Protein AF-A0A835LX74-F1 (afdb_monomer_lite)

Structure (mmCIF, N/CA/C/O backbone):
data_AF-A0A835LX74-F1
#
_entry.id   AF-A0A835LX74-F1
#
loop_
_atom_site.group_PDB
_atom_site.id
_atom_site.type_symbol
_atom_site.label_atom_id
_atom_site.label_alt_id
_atom_site.label_comp_id
_atom_site.label_asym_id
_atom_site.label_entity_id
_atom_site.label_seq_id
_atom_site.pdbx_PDB_ins_code
_atom_site.Cartn_x
_atom_site.Cartn_y
_atom_site.Cartn_z
_atom_site.occupancy
_atom_site.B_iso_or_equiv
_atom_site.auth_seq_id
_atom_site.auth_comp_id
_atom_site.auth_asym_id
_atom_site.auth_atom_id
_atom_site.pdbx_PDB_model_num
ATOM 1 N N . MET A 1 1 ? -10.286 -5.661 27.467 1.00 85.56 1 MET A N 1
ATOM 2 C CA . MET A 1 1 ? -10.720 -5.325 26.092 1.00 85.56 1 MET A CA 1
ATOM 3 C C . MET A 1 1 ? -10.469 -3.865 25.694 1.00 85.56 1 MET A C 1
ATOM 5 O O . MET A 1 1 ? -9.560 -3.659 24.906 1.00 85.56 1 MET A O 1
ATOM 9 N N . TYR A 1 2 ? -11.201 -2.850 26.188 1.00 90.50 2 TYR A N 1
ATOM 10 C CA . TYR A 1 2 ? -11.035 -1.462 25.693 1.00 90.50 2 TYR A CA 1
ATOM 11 C C . TYR A 1 2 ? -9.620 -0.895 25.863 1.00 90.50 2 TYR A C 1
ATOM 13 O O . TYR A 1 2 ? -9.120 -0.238 24.961 1.00 90.50 2 TYR A O 1
ATOM 21 N N . HIS A 1 3 ? -8.933 -1.230 26.957 1.00 90.94 3 HIS A N 1
ATOM 22 C CA . HIS A 1 3 ? -7.532 -0.845 27.140 1.00 90.94 3 HIS A CA 1
ATOM 23 C C . HIS A 1 3 ? -6.602 -1.458 26.074 1.00 90.94 3 HIS A C 1
ATOM 25 O O . HIS A 1 3 ? -5.781 -0.756 25.498 1.00 90.94 3 HIS A O 1
ATOM 31 N N . GLN A 1 4 ? -6.785 -2.743 25.743 1.00 93.38 4 GLN A N 1
ATOM 32 C CA . GLN A 1 4 ? -6.034 -3.412 24.668 1.00 93.38 4 GLN A CA 1
ATOM 33 C C . GLN A 1 4 ? -6.359 -2.799 23.297 1.00 93.38 4 GLN A C 1
ATOM 35 O O . GLN A 1 4 ? -5.459 -2.599 22.485 1.00 93.38 4 GLN A O 1
ATOM 40 N N . LEU A 1 5 ? -7.630 -2.446 23.058 1.00 93.81 5 LEU A N 1
ATOM 41 C CA . LEU A 1 5 ? -8.050 -1.738 21.848 1.00 93.81 5 LEU A CA 1
ATOM 42 C C . LEU A 1 5 ? -7.406 -0.357 21.742 1.00 93.81 5 LEU A C 1
ATOM 44 O O . LEU A 1 5 ? -6.934 -0.023 20.667 1.00 93.81 5 LEU A O 1
ATOM 48 N N . ALA A 1 6 ? -7.340 0.418 22.825 1.00 93.56 6 ALA A N 1
ATOM 49 C CA . ALA A 1 6 ? -6.672 1.717 22.831 1.00 93.56 6 ALA A CA 1
ATOM 50 C C . ALA A 1 6 ? -5.163 1.571 22.577 1.00 93.56 6 ALA A C 1
ATOM 52 O O . ALA A 1 6 ? -4.634 2.207 21.667 1.00 93.56 6 ALA A O 1
ATOM 53 N N . SER A 1 7 ? -4.478 0.656 23.273 1.00 94.19 7 SER A N 1
ATOM 54 C CA . SER A 1 7 ? -3.056 0.364 23.027 1.00 94.19 7 SER A CA 1
ATOM 55 C C . SER A 1 7 ? -2.780 0.016 21.557 1.00 94.19 7 SER A C 1
ATOM 57 O O . SER A 1 7 ? -1.845 0.543 20.944 1.00 94.19 7 SER A O 1
ATOM 59 N N . TRP A 1 8 ? -3.643 -0.803 20.954 1.00 95.69 8 TRP A N 1
ATOM 60 C CA . TRP A 1 8 ? -3.509 -1.237 19.567 1.00 95.69 8 TRP A CA 1
ATOM 61 C C . TRP A 1 8 ? -3.914 -0.165 18.543 1.00 95.69 8 TRP A C 1
ATOM 63 O O . TRP A 1 8 ? -3.163 0.121 17.615 1.00 95.69 8 TRP A O 1
ATOM 73 N N . MET A 1 9 ? -5.084 0.450 18.704 1.00 95.38 9 MET A N 1
ATOM 74 C CA . MET A 1 9 ? -5.692 1.363 17.731 1.00 95.38 9 MET A CA 1
ATOM 75 C C . MET A 1 9 ? -5.316 2.832 17.937 1.00 95.38 9 MET A C 1
ATOM 77 O O . MET A 1 9 ? -5.641 3.628 17.076 1.00 95.38 9 MET A O 1
ATOM 81 N N . VAL A 1 10 ? -4.649 3.222 19.025 1.00 93.81 10 VAL A N 1
ATOM 82 C CA . VAL A 1 10 ? -4.105 4.586 19.197 1.00 93.81 10 VAL A CA 1
ATOM 83 C C . VAL A 1 10 ? -2.599 4.583 18.967 1.00 93.81 10 VAL A C 1
ATOM 85 O O . VAL A 1 10 ? -2.071 5.474 18.296 1.00 93.81 10 VAL A O 1
ATOM 88 N N . TYR A 1 11 ? -1.901 3.574 19.498 1.00 92.50 11 TYR A N 1
ATOM 89 C CA . TYR A 1 11 ? -0.437 3.539 19.536 1.00 92.50 11 TYR A CA 1
ATOM 90 C C . TYR A 1 11 ? 0.192 2.457 18.647 1.00 92.50 11 TYR A C 1
ATOM 92 O O . TYR A 1 11 ? 1.402 2.486 18.436 1.00 92.50 11 TYR A O 1
ATOM 100 N N . GLY A 1 12 ? -0.583 1.515 18.097 1.00 91.38 12 GLY A N 1
ATOM 101 C CA . GLY A 1 12 ? -0.033 0.409 17.301 1.00 91.38 12 GLY A CA 1
ATOM 102 C C . GLY A 1 12 ? 0.775 -0.595 18.135 1.00 91.38 12 GLY A C 1
ATOM 103 O O . GLY A 1 12 ? 1.647 -1.293 17.602 1.00 91.38 12 GLY A O 1
ATOM 104 N N . ILE A 1 13 ? 0.532 -0.641 19.450 1.00 91.12 13 ILE A N 1
ATOM 105 C CA . ILE A 1 13 ? 1.251 -1.491 20.404 1.00 91.12 13 ILE A CA 1
ATOM 106 C C . ILE A 1 13 ? 0.314 -2.599 20.874 1.00 91.12 13 ILE A C 1
ATOM 108 O O . ILE A 1 13 ? -0.751 -2.343 21.432 1.00 91.12 13 ILE A O 1
ATOM 112 N N . LEU A 1 14 ? 0.735 -3.845 20.677 1.00 90.25 14 LEU A N 1
ATOM 113 C CA . LEU A 1 14 ? 0.027 -5.006 21.196 1.00 90.25 14 LEU A CA 1
ATOM 114 C C . LEU A 1 14 ? 0.502 -5.291 22.629 1.00 90.25 14 LEU A C 1
ATOM 116 O O . LEU A 1 14 ? 1.640 -5.709 22.830 1.00 90.25 14 LEU A O 1
ATOM 120 N N . GLN A 1 15 ? -0.353 -5.040 23.621 1.00 85.62 15 GLN A N 1
ATOM 121 C CA . GLN A 1 15 ? -0.099 -5.363 25.030 1.00 85.62 15 GLN A CA 1
ATOM 122 C C . GLN A 1 15 ? -1.035 -6.493 25.466 1.00 85.62 15 GLN A C 1
ATOM 124 O O . GLN A 1 15 ? -2.165 -6.236 25.878 1.00 85.62 15 GLN A O 1
ATOM 129 N N . ASP A 1 16 ? -0.579 -7.742 25.357 1.00 86.56 16 ASP A N 1
ATOM 130 C CA . ASP A 1 16 ? -1.392 -8.915 25.695 1.00 86.56 16 ASP A CA 1
ATOM 131 C C . ASP A 1 16 ? -0.574 -10.014 26.391 1.00 86.56 16 ASP A C 1
ATOM 133 O O . ASP A 1 16 ? -0.257 -11.048 25.817 1.00 86.56 16 ASP A O 1
ATOM 137 N N . GLN A 1 17 ? -0.200 -9.775 27.652 1.00 83.94 17 GLN A N 1
ATOM 138 C CA . GLN A 1 17 ? 0.619 -10.715 28.436 1.00 83.94 17 GLN A CA 1
ATOM 139 C C . GLN A 1 17 ? -0.093 -12.043 28.739 1.00 83.94 17 GLN A C 1
ATOM 141 O O . GLN A 1 17 ? 0.569 -13.046 28.990 1.00 83.94 17 GLN A O 1
ATOM 146 N N . TYR A 1 18 ? -1.426 -12.040 28.741 1.00 85.50 18 TYR A N 1
ATOM 147 C CA . TYR A 1 18 ? -2.250 -13.188 29.122 1.00 85.50 18 TYR A CA 1
ATOM 148 C C . TYR A 1 18 ? -2.883 -13.898 27.915 1.00 85.50 18 TYR A C 1
ATOM 150 O O . TYR A 1 18 ? -3.575 -14.898 28.092 1.00 85.50 18 TYR A O 1
ATOM 158 N N . GLY A 1 19 ? -2.641 -13.413 26.691 1.00 85.75 19 GLY A N 1
ATOM 159 C CA . GLY A 1 19 ? -3.202 -13.995 25.470 1.00 85.75 19 GLY A CA 1
ATOM 160 C C . GLY A 1 19 ? -4.723 -13.844 25.363 1.00 85.75 19 GLY A C 1
ATOM 161 O O . GLY A 1 19 ? -5.372 -14.697 24.750 1.00 85.75 19 GLY A O 1
ATOM 162 N N . GLU A 1 20 ? -5.288 -12.810 25.991 1.00 90.81 20 GLU A N 1
ATOM 163 C CA . GLU A 1 20 ? -6.729 -12.573 26.102 1.00 90.81 20 GLU A CA 1
ATOM 164 C C . GLU A 1 20 ? -7.311 -11.786 24.929 1.00 90.81 20 GLU A C 1
ATOM 166 O O . GLU A 1 20 ? -8.529 -11.744 24.737 1.00 90.81 20 GLU A O 1
ATOM 171 N N . PHE A 1 21 ? -6.459 -11.126 24.152 1.00 94.31 21 PHE A N 1
ATOM 172 C CA . PHE A 1 21 ? -6.894 -10.306 23.041 1.00 94.31 21 PHE A CA 1
ATOM 173 C C . PHE A 1 21 ? -7.043 -11.152 21.773 1.00 94.31 21 PHE A C 1
ATOM 175 O O . PHE A 1 21 ? -6.232 -12.022 21.460 1.00 94.31 21 PHE A O 1
ATOM 182 N N . PHE A 1 22 ? -8.084 -10.866 20.992 1.00 94.31 22 PHE A N 1
ATOM 183 C CA . PHE A 1 22 ? -8.353 -11.575 19.738 1.00 94.31 22 PHE A CA 1
ATOM 184 C C . PHE A 1 22 ? -7.390 -11.197 18.603 1.00 94.31 22 PHE A C 1
ATOM 186 O O . PHE A 1 22 ? -7.540 -11.701 17.495 1.00 94.31 22 PHE A O 1
ATOM 193 N N . ILE A 1 23 ? -6.412 -10.319 18.842 1.00 94.19 23 ILE A N 1
ATOM 194 C CA . ILE A 1 23 ? -5.310 -10.041 17.916 1.00 94.19 23 ILE A CA 1
ATOM 195 C C . ILE A 1 23 ? -4.034 -10.577 18.544 1.00 94.19 23 ILE A C 1
ATOM 197 O O . ILE A 1 23 ? -3.688 -10.189 19.657 1.00 94.19 23 ILE A O 1
ATOM 201 N N . ARG A 1 24 ? -3.314 -11.426 17.808 1.00 90.69 24 ARG A N 1
ATOM 202 C CA . ARG A 1 24 ? -2.051 -12.023 18.255 1.00 90.69 24 ARG A CA 1
ATOM 203 C C . ARG A 1 24 ? -0.929 -11.790 17.264 1.00 90.69 24 ARG A C 1
ATOM 205 O O . ARG A 1 24 ? -1.173 -11.611 16.066 1.00 90.69 24 ARG A O 1
ATOM 212 N N . ARG A 1 25 ? 0.304 -11.820 17.776 1.00 88.44 25 ARG A N 1
ATOM 213 C CA . ARG A 1 25 ? 1.514 -11.802 16.956 1.00 88.44 25 ARG A CA 1
ATOM 214 C C . ARG A 1 25 ? 1.859 -13.231 16.519 1.00 88.44 25 ARG A C 1
ATOM 216 O O . ARG A 1 25 ? 1.714 -14.163 17.299 1.00 88.44 25 ARG A O 1
ATOM 223 N N . GLN A 1 26 ? 2.286 -13.430 15.273 1.00 74.94 26 GLN A N 1
ATOM 224 C CA . GLN A 1 26 ? 2.531 -14.771 14.720 1.00 74.94 26 GLN A CA 1
ATOM 225 C C . GLN A 1 26 ? 3.745 -15.493 15.344 1.00 74.94 26 GLN A C 1
ATOM 227 O O . GLN A 1 26 ? 3.832 -16.713 15.249 1.00 74.94 26 GLN A O 1
ATOM 232 N N . GLU A 1 27 ? 4.638 -14.782 16.040 1.00 64.44 27 GLU A N 1
ATOM 233 C CA . GLU A 1 27 ? 5.808 -15.376 16.714 1.00 64.44 27 GLU A CA 1
ATOM 234 C C . GLU A 1 27 ? 5.464 -16.356 17.857 1.00 64.44 27 GLU A C 1
ATOM 236 O O . GLU A 1 27 ? 6.333 -17.122 18.266 1.00 64.44 27 GLU A O 1
ATOM 241 N N . ASP A 1 28 ? 4.210 -16.407 18.322 1.00 52.34 28 ASP A N 1
ATOM 242 C CA . ASP A 1 28 ? 3.766 -17.354 19.361 1.00 52.34 28 ASP A CA 1
ATOM 243 C C . ASP A 1 28 ? 3.507 -18.783 18.838 1.00 52.34 28 ASP A C 1
ATOM 245 O O . ASP A 1 28 ? 3.257 -19.700 19.624 1.00 52.34 28 ASP A O 1
ATOM 249 N N . MET A 1 29 ? 3.581 -19.009 17.521 1.00 47.03 29 MET A N 1
ATOM 250 C CA . MET A 1 29 ? 3.454 -20.344 16.931 1.00 47.03 29 MET A CA 1
ATOM 251 C C . MET A 1 29 ? 4.840 -20.904 16.621 1.00 47.03 29 MET A C 1
ATOM 253 O O . MET A 1 29 ? 5.478 -20.533 15.635 1.00 47.03 29 MET A O 1
ATOM 257 N N . GLY A 1 30 ? 5.295 -21.832 17.468 1.00 42.53 30 GLY A N 1
ATOM 258 C CA . GLY A 1 30 ? 6.462 -22.666 17.197 1.00 42.53 30 GLY A CA 1
ATOM 259 C C . GLY A 1 30 ? 6.422 -23.246 15.777 1.00 42.53 30 GLY A C 1
ATOM 260 O O . GLY A 1 30 ? 5.361 -23.578 15.255 1.00 42.53 30 GLY A O 1
ATOM 261 N N . VAL A 1 31 ? 7.608 -23.337 15.178 1.00 44.84 31 VAL A N 1
ATOM 262 C CA . VAL A 1 31 ? 7.980 -23.496 13.754 1.00 44.84 31 VAL A CA 1
ATOM 263 C C . VAL A 1 31 ? 7.327 -24.667 12.975 1.00 44.84 31 VAL A C 1
ATOM 265 O O . VAL A 1 31 ? 7.675 -24.913 11.828 1.00 44.84 31 VAL A O 1
ATOM 268 N N . GLU A 1 32 ? 6.348 -25.392 13.506 1.00 43.38 32 GLU A N 1
ATOM 269 C CA . GLU A 1 32 ? 5.917 -26.671 12.924 1.00 43.38 32 GLU A CA 1
ATOM 270 C C . GLU A 1 32 ? 4.737 -26.608 11.938 1.00 43.38 32 GLU A C 1
ATOM 272 O O . GLU A 1 32 ? 4.517 -27.587 11.237 1.00 43.38 32 GLU A O 1
ATOM 277 N N . ASN A 1 33 ? 4.005 -25.492 11.801 1.00 41.72 33 ASN A N 1
ATOM 278 C CA . ASN A 1 33 ? 2.814 -25.438 10.925 1.00 41.72 33 ASN A CA 1
ATOM 279 C C . ASN A 1 33 ? 2.651 -24.118 10.147 1.00 41.72 33 ASN A C 1
ATOM 281 O O . ASN A 1 33 ? 1.574 -23.522 10.112 1.00 41.72 33 ASN A O 1
ATOM 285 N N . ALA A 1 34 ? 3.714 -23.642 9.503 1.00 45.22 34 ALA A N 1
ATOM 286 C CA . ALA A 1 34 ? 3.606 -22.550 8.541 1.00 45.22 34 ALA A CA 1
ATOM 287 C C . ALA A 1 34 ? 3.062 -23.076 7.190 1.00 45.22 34 ALA A C 1
ATOM 289 O O . ALA A 1 34 ? 3.613 -24.043 6.660 1.00 45.22 34 ALA A O 1
ATOM 290 N N . PRO A 1 35 ? 2.014 -22.477 6.586 1.00 49.19 35 PRO A N 1
ATOM 291 C CA . PRO A 1 35 ? 1.607 -22.833 5.226 1.00 49.19 35 PRO A CA 1
ATOM 292 C C . PRO A 1 35 ? 2.758 -22.558 4.245 1.00 49.19 35 PRO A C 1
ATOM 294 O O . PRO A 1 35 ? 3.478 -21.579 4.407 1.00 49.19 35 PRO A O 1
ATOM 297 N N . PHE A 1 36 ? 2.913 -23.381 3.202 1.00 44.28 36 PHE A N 1
ATOM 298 C CA . PHE A 1 36 ? 4.029 -23.311 2.236 1.00 44.28 36 PHE A CA 1
ATOM 299 C C . PHE A 1 36 ? 4.274 -21.915 1.619 1.00 44.28 36 PHE A C 1
ATOM 301 O O . PHE A 1 36 ? 5.404 -21.585 1.271 1.00 44.28 36 PHE A O 1
ATOM 308 N N . SER A 1 37 ? 3.244 -21.062 1.537 1.00 52.12 37 SER A N 1
ATOM 309 C CA . SER A 1 37 ? 3.370 -19.662 1.095 1.00 52.12 37 SER A CA 1
ATOM 310 C C . SER A 1 37 ? 4.172 -18.783 2.071 1.00 52.12 37 SER A C 1
ATOM 312 O O . SER A 1 37 ? 4.833 -17.839 1.651 1.00 52.12 37 SER A O 1
ATOM 314 N N . LEU A 1 38 ? 4.126 -19.092 3.369 1.00 51.19 38 LEU A N 1
ATOM 315 C CA . LEU A 1 38 ? 4.792 -18.357 4.447 1.00 51.19 38 LEU A CA 1
ATOM 316 C C . LEU A 1 38 ? 6.304 -18.614 4.456 1.00 51.19 38 LEU A C 1
ATOM 318 O O . LEU A 1 38 ? 7.083 -17.716 4.758 1.00 51.19 38 LEU A O 1
ATOM 322 N N . GLU A 1 39 ? 6.726 -19.827 4.087 1.00 46.78 39 GLU A N 1
ATOM 323 C CA . GLU A 1 39 ? 8.145 -20.172 3.981 1.00 46.78 39 GLU A CA 1
ATOM 324 C C . GLU A 1 39 ? 8.846 -19.417 2.849 1.00 46.78 39 GLU A C 1
ATOM 326 O O . GLU A 1 39 ? 10.000 -19.036 3.025 1.00 46.78 39 GLU A O 1
ATOM 331 N N . MET A 1 40 ? 8.188 -19.186 1.706 1.00 46.38 40 MET A N 1
ATOM 332 C CA . MET A 1 40 ? 8.815 -18.452 0.597 1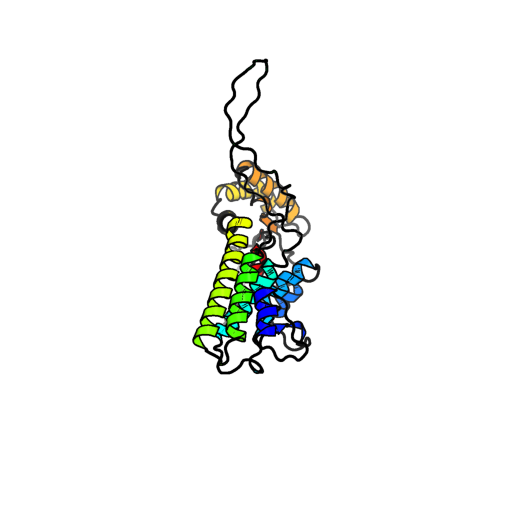.00 46.38 40 MET A CA 1
ATOM 333 C C . MET A 1 40 ? 9.052 -16.978 0.949 1.00 46.38 40 MET A C 1
ATOM 335 O O . MET A 1 40 ? 10.133 -16.464 0.674 1.00 46.38 40 MET A O 1
ATOM 339 N N . ILE A 1 41 ? 8.103 -16.340 1.645 1.00 51.38 41 ILE A N 1
ATOM 340 C CA . ILE A 1 41 ? 8.229 -14.947 2.105 1.00 51.38 41 ILE A CA 1
ATOM 341 C C . ILE A 1 41 ? 9.233 -14.841 3.265 1.00 51.38 41 ILE A C 1
ATOM 343 O O . ILE A 1 41 ? 10.053 -13.930 3.297 1.00 51.38 41 ILE A O 1
ATOM 347 N N . ALA A 1 42 ? 9.233 -15.787 4.209 1.00 47.31 42 ALA A N 1
ATOM 348 C CA . ALA A 1 42 ? 10.169 -15.772 5.335 1.00 47.31 42 ALA A CA 1
ATOM 349 C C . ALA A 1 42 ? 11.625 -16.052 4.910 1.00 47.31 42 ALA A C 1
ATOM 351 O O . ALA A 1 42 ? 12.557 -15.479 5.477 1.00 47.31 42 ALA A O 1
ATOM 352 N N . LYS A 1 43 ? 11.839 -16.910 3.899 1.00 50.81 43 LYS A N 1
ATOM 353 C CA . LYS A 1 43 ? 13.178 -17.251 3.383 1.00 50.81 43 LYS A CA 1
ATOM 354 C C . LYS A 1 43 ? 13.796 -16.139 2.528 1.00 50.81 43 LYS A C 1
ATOM 356 O O . LYS A 1 43 ? 15.019 -16.105 2.417 1.00 50.81 43 LYS A O 1
ATOM 361 N N . SER A 1 44 ? 13.004 -15.216 1.971 1.00 46.00 44 SER A N 1
ATOM 362 C CA . SER A 1 44 ? 13.526 -14.078 1.198 1.00 46.00 44 SER A CA 1
ATOM 363 C C . SER A 1 44 ? 13.882 -12.849 2.049 1.00 46.00 44 SER A C 1
ATOM 365 O O . SER A 1 44 ? 14.442 -11.899 1.514 1.00 46.00 44 SER A O 1
ATOM 367 N N . VAL A 1 45 ? 13.576 -12.849 3.355 1.00 48.59 45 VAL A N 1
ATOM 368 C CA . VAL A 1 45 ? 13.600 -11.644 4.216 1.00 48.59 45 VAL A CA 1
ATOM 369 C C . VAL A 1 45 ? 14.512 -11.813 5.448 1.00 48.59 45 VAL A C 1
ATOM 371 O O . VAL A 1 45 ? 14.296 -11.245 6.514 1.00 48.59 45 VAL A O 1
ATOM 374 N N . GLN A 1 46 ? 15.583 -12.604 5.343 1.00 43.34 46 GLN A N 1
ATOM 375 C CA . GLN A 1 46 ? 16.626 -12.620 6.375 1.00 43.34 46 GLN A CA 1
ATOM 376 C C . GLN A 1 46 ? 17.777 -11.683 6.000 1.00 43.34 46 GLN A C 1
ATOM 378 O O . GLN A 1 46 ? 18.712 -12.123 5.329 1.00 43.34 46 GLN A O 1
ATOM 383 N N . LYS A 1 47 ? 17.718 -10.423 6.475 1.00 45.19 47 LYS A N 1
ATOM 384 C CA . LYS A 1 47 ? 18.838 -9.632 7.056 1.00 45.19 47 LYS A CA 1
ATOM 385 C C . LYS A 1 47 ? 18.564 -8.108 7.063 1.00 45.19 47 LYS A C 1
ATOM 387 O O . LYS A 1 47 ? 19.292 -7.369 6.414 1.00 45.19 47 LYS A O 1
ATOM 392 N N . SER A 1 48 ? 17.631 -7.598 7.871 1.00 48.19 48 SER A N 1
ATOM 393 C CA . SER A 1 48 ? 17.711 -6.222 8.413 1.00 48.19 48 SER A CA 1
ATOM 394 C C . SER A 1 48 ? 16.631 -5.963 9.486 1.00 48.19 48 SER A C 1
ATOM 396 O O . SER A 1 48 ? 15.635 -6.682 9.533 1.00 48.19 48 SER A O 1
ATOM 398 N N . PRO A 1 49 ? 16.791 -4.952 10.362 1.00 52.12 49 PRO A N 1
ATOM 399 C CA . PRO A 1 49 ? 15.721 -4.485 11.251 1.00 52.12 49 PRO A CA 1
ATOM 400 C C . PRO A 1 49 ? 14.602 -3.714 10.522 1.00 52.12 49 PRO A C 1
ATOM 402 O O . PRO A 1 49 ? 13.504 -3.600 11.060 1.00 52.12 49 PRO A O 1
ATOM 405 N N . GLU A 1 50 ? 14.846 -3.196 9.313 1.00 52.25 50 GLU A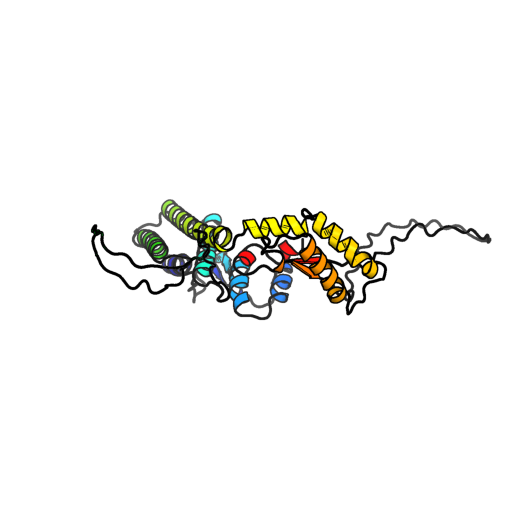 N 1
ATOM 406 C CA . GLU A 1 50 ? 13.836 -2.484 8.508 1.00 52.25 50 GLU A CA 1
ATOM 407 C C . GLU A 1 50 ? 12.762 -3.456 7.989 1.00 52.25 50 GLU A C 1
ATOM 409 O O . GLU A 1 50 ? 11.563 -3.152 8.005 1.00 52.25 50 GLU A O 1
ATOM 414 N N . ASP A 1 51 ? 13.187 -4.681 7.678 1.00 58.06 51 ASP A N 1
ATOM 415 C CA . ASP A 1 51 ? 12.342 -5.794 7.248 1.00 58.06 51 ASP A CA 1
ATOM 416 C C . ASP A 1 51 ? 11.365 -6.289 8.330 1.00 58.06 51 ASP A C 1
ATOM 418 O O . ASP A 1 51 ? 10.315 -6.856 8.015 1.00 58.06 51 ASP A O 1
ATOM 422 N N . ALA A 1 52 ? 11.662 -6.052 9.613 1.00 64.06 52 ALA A N 1
ATOM 423 C CA . ALA A 1 52 ? 10.798 -6.460 10.723 1.00 64.06 52 ALA A CA 1
ATOM 424 C C . ALA A 1 52 ? 9.438 -5.740 10.686 1.00 64.06 52 ALA A C 1
ATOM 426 O O . ALA A 1 52 ? 8.405 -6.335 10.969 1.00 64.06 52 ALA A O 1
ATOM 427 N N . SER A 1 53 ? 9.416 -4.467 10.277 1.00 67.44 53 SER A N 1
ATOM 428 C CA . SER A 1 53 ? 8.174 -3.687 10.155 1.00 67.44 53 SER A CA 1
ATOM 429 C C . SER A 1 53 ? 7.286 -4.161 8.993 1.00 67.44 53 SER A C 1
ATOM 431 O O . SER A 1 53 ? 6.059 -4.194 9.105 1.00 67.44 53 SER A O 1
ATOM 433 N N . LEU A 1 54 ? 7.908 -4.575 7.886 1.00 73.44 54 LEU A N 1
ATOM 434 C CA . LEU A 1 54 ? 7.230 -5.078 6.690 1.00 73.44 54 LEU A CA 1
ATOM 435 C C . LEU A 1 54 ? 6.708 -6.496 6.895 1.00 73.44 54 LEU A C 1
ATOM 437 O O . LEU A 1 54 ? 5.581 -6.805 6.503 1.00 73.44 54 LEU A O 1
ATOM 441 N N . THR A 1 55 ? 7.503 -7.355 7.529 1.00 73.00 55 THR A N 1
ATOM 442 C CA . THR A 1 55 ? 7.049 -8.686 7.952 1.00 73.00 55 THR A CA 1
ATOM 443 C C . THR A 1 55 ? 5.919 -8.571 8.972 1.00 73.00 55 THR A C 1
ATOM 445 O O . THR A 1 55 ? 4.907 -9.260 8.823 1.00 73.00 55 THR A O 1
ATOM 448 N N . ASP A 1 56 ? 6.009 -7.626 9.917 1.00 80.12 56 ASP A N 1
ATOM 449 C CA . ASP A 1 56 ? 4.940 -7.328 10.874 1.00 80.12 56 ASP A CA 1
ATOM 450 C C . ASP A 1 56 ? 3.621 -6.935 10.166 1.00 80.12 56 ASP A C 1
ATOM 452 O O . 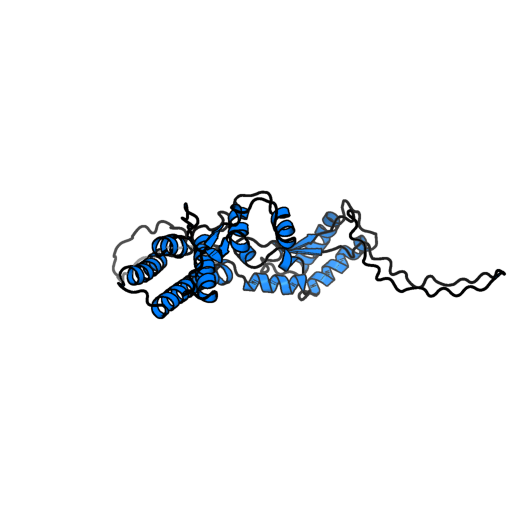ASP A 1 56 ? 2.541 -7.400 10.544 1.00 80.12 56 ASP A O 1
ATOM 456 N N . TRP A 1 57 ? 3.686 -6.106 9.116 1.00 85.06 57 TRP A N 1
ATOM 457 C CA . TRP A 1 57 ? 2.513 -5.689 8.335 1.00 85.06 57 TRP A CA 1
ATOM 458 C C . TRP A 1 57 ? 1.827 -6.870 7.633 1.00 85.06 57 TRP A C 1
ATOM 460 O O . TRP A 1 57 ? 0.624 -7.103 7.827 1.00 85.06 57 TRP A O 1
ATOM 470 N N . HIS A 1 58 ? 2.585 -7.640 6.847 1.00 81.81 58 HIS A N 1
ATOM 471 C CA . HIS A 1 58 ? 2.026 -8.708 6.016 1.00 81.81 58 HIS A CA 1
ATOM 472 C C . HIS A 1 58 ? 1.601 -9.927 6.840 1.00 81.81 58 HIS A C 1
ATOM 474 O O . HIS A 1 58 ? 0.517 -10.465 6.620 1.00 81.81 58 HIS A O 1
ATOM 480 N N . LEU A 1 59 ? 2.424 -10.338 7.808 1.00 79.31 59 LEU A N 1
ATOM 481 C CA . LEU A 1 59 ? 2.304 -11.634 8.486 1.00 79.31 59 LEU A CA 1
ATOM 482 C C . LEU A 1 59 ? 2.334 -11.521 10.015 1.00 79.31 59 LEU A C 1
ATOM 484 O O . LEU A 1 59 ? 1.842 -12.402 10.709 1.00 79.31 59 LEU A O 1
ATOM 488 N N . GLY A 1 60 ? 2.836 -10.416 10.565 1.00 84.19 60 GLY A N 1
ATOM 489 C CA . GLY A 1 60 ? 3.053 -10.297 12.005 1.00 84.19 60 GLY A CA 1
ATOM 490 C C . GLY A 1 60 ? 1.809 -10.451 12.859 1.00 84.19 60 GLY A C 1
ATOM 491 O O . GLY A 1 60 ? 1.929 -10.975 13.955 1.00 84.19 60 GLY A O 1
ATOM 492 N N . PHE A 1 61 ? 0.628 -10.035 12.388 1.00 91.12 61 PHE A N 1
ATOM 493 C CA . PHE A 1 61 ? -0.595 -10.045 13.198 1.00 91.12 61 PHE A CA 1
ATOM 494 C C . PHE A 1 61 ? -1.772 -10.724 12.501 1.00 91.12 61 PHE A C 1
ATOM 496 O O . PHE A 1 61 ? -2.036 -10.464 11.321 1.00 91.12 61 PHE A O 1
ATOM 503 N N . HIS A 1 62 ? -2.518 -11.518 13.270 1.00 93.38 62 HIS A N 1
ATOM 504 C CA . HIS A 1 62 ? -3.704 -12.254 12.832 1.00 93.38 62 HIS A CA 1
ATOM 505 C C . HIS A 1 62 ? -4.810 -12.231 13.900 1.00 93.38 62 HIS A C 1
ATOM 507 O O . HIS A 1 62 ? -4.558 -11.915 15.066 1.00 93.38 62 HIS A O 1
ATOM 513 N N . ILE A 1 63 ? -6.041 -12.556 13.490 1.00 94.69 63 ILE A N 1
ATOM 514 C CA . ILE A 1 63 ? -7.184 -12.703 14.399 1.00 94.69 63 ILE A CA 1
ATOM 515 C C . ILE A 1 63 ? -7.162 -14.114 14.984 1.00 94.69 63 ILE A C 1
ATOM 517 O O . ILE A 1 63 ? -7.156 -15.095 14.240 1.00 94.69 63 ILE A O 1
ATOM 521 N N . TYR A 1 64 ? -7.182 -14.216 16.308 1.00 94.19 64 TYR A N 1
ATOM 522 C CA . TYR A 1 64 ? -7.290 -15.477 17.024 1.00 94.19 64 TYR A CA 1
ATOM 523 C C . TYR A 1 64 ? -8.758 -15.755 17.365 1.00 94.19 64 TYR A C 1
ATOM 525 O O . TYR A 1 64 ? -9.333 -15.122 18.252 1.00 94.19 64 TYR A O 1
ATOM 533 N N . LEU A 1 65 ? -9.368 -16.677 16.610 1.00 93.38 65 LEU A N 1
ATOM 534 C CA . LEU A 1 65 ? -10.814 -16.932 16.624 1.00 93.38 65 LEU A CA 1
ATOM 535 C C . LEU A 1 65 ? -11.339 -17.357 17.997 1.00 93.38 65 LEU A C 1
ATOM 537 O O . LEU A 1 65 ? -12.426 -16.934 18.372 1.00 93.38 65 LEU A O 1
ATOM 541 N N . ASP A 1 66 ? -10.560 -18.124 18.760 1.00 92.81 66 ASP A N 1
ATOM 542 C CA . ASP A 1 66 ? -10.998 -18.644 20.063 1.00 92.81 66 ASP A CA 1
ATOM 543 C C . ASP A 1 66 ? -11.193 -17.533 21.109 1.00 92.81 66 ASP A C 1
ATOM 545 O O . ASP A 1 66 ? -11.968 -17.701 22.047 1.00 92.81 66 ASP A O 1
ATOM 549 N N . MET A 1 67 ? -10.514 -16.389 20.946 1.00 93.25 67 MET A N 1
ATOM 550 C CA . MET A 1 67 ? -10.649 -15.225 21.837 1.00 93.25 67 MET A CA 1
ATOM 551 C C . MET A 1 67 ? -11.525 -14.119 21.243 1.00 93.25 67 MET A C 1
ATOM 553 O O . MET A 1 67 ? -11.690 -13.069 21.867 1.00 93.25 67 MET A O 1
ATOM 557 N N . LEU A 1 68 ? -12.083 -14.319 20.043 1.00 95.06 68 LEU A N 1
ATOM 558 C CA . LEU A 1 68 ? -12.988 -13.365 19.413 1.00 95.06 68 LEU A CA 1
ATOM 559 C C . LEU A 1 68 ? -14.389 -13.490 20.036 1.00 95.06 68 LEU A C 1
ATOM 561 O O . LEU A 1 68 ? -15.022 -14.532 19.886 1.00 95.06 68 LEU A O 1
ATOM 565 N N . PRO A 1 69 ? -14.923 -12.444 20.693 1.00 94.00 69 PRO A N 1
ATOM 566 C CA . PRO A 1 69 ? -16.257 -12.525 21.277 1.00 94.00 69 PRO A CA 1
ATOM 567 C C . PRO A 1 69 ? -17.357 -12.631 20.211 1.00 94.00 69 PRO A C 1
ATOM 569 O O . PRO A 1 69 ? -17.376 -11.843 19.266 1.00 94.00 69 PRO A O 1
ATOM 572 N N . ASP A 1 70 ? -18.343 -13.509 20.424 1.00 93.12 70 ASP A N 1
ATOM 573 C CA . ASP A 1 70 ? -19.423 -13.810 19.461 1.00 93.12 70 ASP A CA 1
ATOM 574 C C . ASP A 1 70 ? -20.248 -12.592 19.008 1.00 93.12 70 ASP A C 1
ATOM 576 O O . ASP A 1 70 ? -20.838 -12.570 17.926 1.00 93.12 70 ASP A O 1
ATOM 580 N N . TYR A 1 71 ? -20.321 -11.549 19.838 1.00 91.75 71 TYR A N 1
ATOM 581 C CA . TYR A 1 71 ? -21.053 -10.325 19.512 1.00 91.75 71 TYR A CA 1
ATOM 582 C C . TYR A 1 71 ? -20.307 -9.415 18.519 1.00 91.75 71 TYR A C 1
ATOM 584 O O . TYR A 1 71 ? -20.935 -8.516 17.941 1.00 91.75 71 TYR A O 1
ATOM 592 N N . ILE A 1 72 ? -19.010 -9.656 18.291 1.00 94.75 72 ILE A N 1
ATOM 593 C CA . ILE A 1 72 ? -18.151 -8.929 17.350 1.00 94.75 72 ILE A CA 1
ATOM 594 C C . ILE A 1 72 ? -18.075 -9.708 16.044 1.00 94.75 72 ILE A C 1
ATOM 596 O O . ILE A 1 72 ? -17.538 -10.809 15.971 1.00 94.75 72 ILE A O 1
ATOM 600 N N . HIS A 1 73 ? -18.588 -9.113 14.971 1.00 95.62 73 HIS A N 1
ATOM 601 C CA . HIS A 1 73 ? -18.482 -9.730 13.656 1.00 95.62 73 HIS A CA 1
ATOM 602 C C . HIS A 1 73 ? -17.042 -9.732 13.144 1.00 95.62 73 HIS A C 1
ATOM 604 O O . HIS A 1 73 ? -16.298 -8.774 13.356 1.00 95.62 73 HIS A O 1
ATOM 610 N N . MET A 1 74 ? -16.707 -10.755 12.351 1.00 96.50 74 MET A N 1
ATOM 611 C CA . MET A 1 74 ? -15.400 -10.892 11.699 1.00 96.50 74 MET A CA 1
ATOM 612 C C . MET A 1 74 ? -14.946 -9.605 11.002 1.00 96.50 74 MET A C 1
ATOM 614 O O . MET A 1 74 ? -13.831 -9.153 11.214 1.00 96.50 74 MET A O 1
ATOM 618 N N . ARG A 1 75 ? -15.845 -8.937 10.267 1.00 96.62 75 ARG A N 1
ATOM 619 C CA . ARG A 1 75 ? -15.543 -7.672 9.569 1.00 96.62 75 ARG A CA 1
ATOM 620 C C . ARG A 1 75 ? -15.059 -6.557 10.502 1.00 96.62 75 ARG A C 1
ATOM 622 O O . ARG A 1 75 ? -14.225 -5.734 10.127 1.00 96.62 75 ARG A O 1
ATOM 629 N N . VAL A 1 76 ? -15.591 -6.516 11.721 1.00 97.31 76 VAL A N 1
ATOM 630 C CA . VAL A 1 76 ? -15.211 -5.527 12.735 1.00 97.31 76 VAL A CA 1
ATOM 631 C C . VAL A 1 76 ? -13.846 -5.898 13.305 1.00 97.31 76 VAL A C 1
ATOM 633 O O . VAL A 1 76 ? -12.984 -5.034 13.414 1.00 97.31 76 VAL A O 1
ATOM 636 N N . ALA A 1 77 ? -13.606 -7.182 13.580 1.00 97.25 77 ALA A N 1
ATOM 637 C CA . ALA A 1 77 ? -12.299 -7.673 14.015 1.00 97.25 77 ALA A CA 1
ATOM 638 C C . ALA A 1 77 ? -11.202 -7.421 12.963 1.00 97.25 77 ALA A C 1
ATOM 640 O O . ALA A 1 77 ? -10.124 -6.942 13.308 1.00 97.25 77 ALA A O 1
ATOM 641 N N . GLU A 1 78 ? -11.492 -7.646 11.679 1.00 97.00 78 GLU A N 1
ATOM 642 C CA . GLU A 1 78 ? -10.620 -7.295 10.547 1.00 97.00 78 GLU A CA 1
ATOM 643 C C . GLU A 1 78 ? -10.340 -5.791 10.495 1.00 97.00 78 GLU A C 1
ATOM 645 O O . GLU A 1 78 ? -9.208 -5.375 10.250 1.00 97.00 78 GLU A O 1
ATOM 650 N N . SER A 1 79 ? -11.347 -4.966 10.791 1.00 97.75 79 SER A N 1
ATOM 651 C CA . SER A 1 79 ? -11.195 -3.510 10.856 1.00 97.75 79 SER A CA 1
ATOM 652 C C . SER A 1 79 ? -10.302 -3.078 12.020 1.00 97.75 79 SER A C 1
ATOM 654 O O . SER A 1 79 ? -9.461 -2.195 11.842 1.00 97.75 79 SER A O 1
ATOM 656 N N . VAL A 1 80 ? -10.414 -3.722 13.186 1.00 97.50 80 VAL A N 1
ATOM 657 C CA . VAL A 1 80 ? -9.507 -3.506 14.325 1.00 97.50 80 VAL A CA 1
ATOM 658 C C . VAL A 1 80 ? -8.083 -3.948 13.967 1.00 97.50 80 VAL A C 1
ATOM 660 O O . VAL A 1 80 ? -7.133 -3.199 14.208 1.00 97.50 80 VAL A O 1
ATOM 663 N N . LEU A 1 81 ? -7.920 -5.126 13.352 1.00 96.56 81 LEU A N 1
ATOM 664 C CA . LEU A 1 81 ? -6.620 -5.640 12.911 1.00 96.56 81 LEU A CA 1
ATOM 665 C C . LEU A 1 81 ? -5.946 -4.672 11.935 1.00 96.56 81 LEU A C 1
ATOM 667 O O . LEU A 1 81 ? -4.807 -4.269 12.161 1.00 96.56 81 LEU A O 1
ATOM 671 N N . PHE A 1 82 ? -6.656 -4.267 10.881 1.00 96.56 82 PHE A N 1
ATOM 672 C CA . PHE A 1 82 ? -6.151 -3.317 9.896 1.00 96.56 82 PHE A CA 1
ATOM 673 C C . PHE A 1 82 ? -5.784 -1.976 10.539 1.00 96.56 82 PHE A C 1
ATOM 675 O O . PHE A 1 82 ? -4.693 -1.467 10.292 1.00 96.56 82 PHE A O 1
ATOM 682 N N . SER A 1 83 ? -6.662 -1.416 11.381 1.00 96.81 83 SER A N 1
ATOM 683 C CA . SER A 1 83 ? -6.453 -0.090 11.976 1.00 96.81 83 SER A CA 1
ATOM 684 C C . SER A 1 83 ? -5.173 -0.038 12.800 1.00 96.81 83 SER A C 1
ATOM 686 O O . SER A 1 83 ? -4.356 0.857 12.600 1.00 96.81 83 SER A O 1
ATOM 688 N N . GLY A 1 84 ? -4.950 -1.015 13.682 1.00 95.00 84 GLY A N 1
ATOM 689 C CA . GLY A 1 84 ? -3.729 -1.015 14.484 1.00 95.00 84 GLY A CA 1
ATOM 690 C C . GLY A 1 84 ? -2.477 -1.385 13.687 1.00 95.00 84 GLY A C 1
ATOM 691 O O . GLY A 1 84 ? -1.433 -0.785 13.931 1.00 95.00 84 GLY A O 1
ATOM 692 N N . LYS A 1 85 ? -2.566 -2.250 12.659 1.00 93.25 85 LYS A N 1
ATOM 693 C CA . LYS A 1 85 ? -1.452 -2.461 11.713 1.00 93.25 85 LYS A CA 1
ATOM 694 C C . LYS A 1 85 ? -1.068 -1.146 11.025 1.00 93.25 85 LYS A C 1
ATOM 696 O O . LYS A 1 85 ? 0.111 -0.805 10.968 1.00 93.25 85 LYS A O 1
ATOM 701 N N . ALA A 1 86 ? -2.053 -0.390 10.539 1.00 93.31 86 ALA A N 1
ATOM 702 C CA . ALA A 1 86 ? -1.824 0.867 9.829 1.00 93.31 86 ALA A CA 1
ATOM 703 C C . ALA A 1 86 ? -1.228 1.924 10.763 1.00 93.31 86 ALA A C 1
ATOM 705 O O . ALA A 1 86 ? -0.239 2.565 10.423 1.00 93.31 86 ALA A O 1
ATOM 706 N N . ILE A 1 87 ? -1.764 2.051 11.975 1.00 93.31 87 ILE A N 1
ATOM 707 C CA . ILE A 1 87 ? -1.270 2.999 12.978 1.00 93.31 87 ILE A CA 1
ATOM 708 C C . ILE A 1 87 ? 0.138 2.636 13.449 1.00 93.31 87 ILE A C 1
ATOM 710 O O . ILE A 1 87 ? 0.973 3.525 13.600 1.00 93.31 87 ILE A O 1
ATOM 714 N N . ARG A 1 88 ? 0.448 1.344 13.599 1.00 91.25 88 ARG A N 1
ATOM 715 C CA . ARG A 1 88 ? 1.802 0.866 13.902 1.00 91.25 88 ARG A CA 1
ATOM 716 C C . ARG A 1 88 ? 2.804 1.279 12.826 1.00 91.25 88 ARG A C 1
ATOM 718 O O . ARG A 1 88 ? 3.873 1.768 13.180 1.00 91.25 88 ARG A O 1
ATOM 725 N N . VAL A 1 89 ? 2.452 1.119 11.548 1.00 89.81 89 VAL A N 1
ATOM 726 C CA . VAL A 1 89 ? 3.283 1.542 10.405 1.00 89.81 89 VAL A CA 1
ATOM 727 C C . VAL A 1 89 ? 3.452 3.063 10.376 1.00 89.81 89 VAL A C 1
ATOM 729 O O . VAL A 1 89 ? 4.562 3.553 10.195 1.00 89.81 89 VAL A O 1
ATOM 732 N N . LEU A 1 90 ? 2.373 3.818 10.598 1.00 89.88 90 LEU A N 1
ATOM 733 C CA . LEU A 1 90 ? 2.412 5.282 10.607 1.00 89.88 90 LEU A CA 1
ATOM 734 C C . LEU A 1 90 ? 3.251 5.837 11.771 1.00 89.88 90 LEU A C 1
ATOM 736 O O . LEU A 1 90 ? 3.928 6.849 11.612 1.00 89.88 90 LEU A O 1
ATOM 740 N N . ARG A 1 91 ? 3.240 5.179 12.934 1.00 87.75 91 ARG A N 1
ATOM 741 C CA . ARG A 1 91 ? 4.036 5.594 14.100 1.00 87.75 91 ARG A CA 1
ATOM 742 C C . ARG A 1 91 ? 5.488 5.125 14.064 1.00 87.75 91 ARG A C 1
ATOM 744 O O . ARG A 1 91 ? 6.317 5.722 14.740 1.00 87.75 91 ARG A O 1
ATOM 751 N N . ASN A 1 92 ? 5.800 4.087 13.291 1.00 84.44 92 ASN A N 1
ATOM 752 C CA . ASN A 1 92 ? 7.146 3.523 13.185 1.00 84.44 92 ASN A CA 1
ATOM 753 C C . ASN A 1 92 ? 7.592 3.459 11.713 1.00 84.44 92 ASN A C 1
ATOM 755 O O . ASN A 1 92 ? 7.714 2.361 11.162 1.00 84.44 92 ASN A O 1
ATOM 759 N N . PRO A 1 93 ? 7.805 4.613 11.048 1.00 82.06 93 PRO A N 1
ATOM 760 C CA . PRO A 1 93 ? 8.324 4.627 9.687 1.00 82.06 93 PRO A CA 1
ATOM 761 C C . PRO A 1 93 ? 9.743 4.059 9.613 1.00 82.06 93 PRO A C 1
ATOM 763 O O . PRO A 1 93 ? 10.524 4.191 10.558 1.00 82.06 93 PRO A O 1
ATOM 766 N N . SER A 1 94 ? 10.095 3.474 8.463 1.00 77.06 94 SER A N 1
ATOM 767 C CA . SER A 1 94 ? 11.478 3.061 8.212 1.00 77.06 94 SER A CA 1
ATOM 768 C C . SER A 1 94 ? 12.409 4.284 8.267 1.00 77.06 94 SER A C 1
ATOM 770 O O . SER A 1 94 ? 12.085 5.316 7.671 1.00 77.06 94 SER A O 1
ATOM 772 N N . PRO A 1 95 ? 13.574 4.203 8.939 1.00 67.56 95 PRO A N 1
ATOM 773 C CA . PRO A 1 95 ? 14.515 5.321 9.048 1.00 67.56 95 PRO A CA 1
ATOM 774 C C . PRO A 1 95 ? 15.092 5.762 7.693 1.00 67.56 95 PRO A C 1
ATOM 776 O O . PRO A 1 95 ? 15.570 6.891 7.567 1.00 67.56 95 PRO A O 1
ATOM 779 N N . ALA A 1 96 ? 15.031 4.901 6.672 1.00 65.62 96 ALA A N 1
ATOM 780 C CA . ALA A 1 96 ? 15.410 5.232 5.302 1.00 65.62 96 ALA A CA 1
ATOM 781 C C . ALA A 1 96 ? 14.426 6.206 4.621 1.00 65.62 96 ALA A C 1
ATOM 783 O O . ALA A 1 96 ? 14.787 6.861 3.638 1.00 65.62 96 ALA A O 1
ATOM 784 N N . PHE A 1 97 ? 13.201 6.347 5.142 1.00 71.81 97 PHE A N 1
ATOM 785 C CA . PHE A 1 97 ? 12.196 7.237 4.575 1.00 71.81 97 PHE A CA 1
ATOM 786 C C . PHE A 1 97 ? 12.517 8.701 4.880 1.00 71.81 97 PHE A C 1
ATOM 788 O O . PHE A 1 97 ? 12.319 9.201 5.989 1.00 71.81 97 PHE A O 1
ATOM 795 N N . LYS A 1 98 ? 12.984 9.418 3.858 1.00 60.09 98 LYS A N 1
ATOM 796 C CA . LYS A 1 98 ? 13.116 10.875 3.879 1.00 60.09 98 LYS A CA 1
ATOM 797 C C . LYS A 1 98 ? 11.971 11.455 3.066 1.00 60.09 98 LYS A C 1
ATOM 799 O O . LYS A 1 98 ? 11.909 11.224 1.862 1.00 60.09 98 LYS A O 1
ATOM 804 N N . CYS A 1 99 ? 11.078 12.201 3.717 1.00 54.22 99 CYS A N 1
ATOM 805 C CA . CYS A 1 99 ? 10.057 12.957 3.002 1.00 54.22 99 CYS A CA 1
ATOM 806 C C . CYS A 1 99 ? 10.755 13.916 2.034 1.00 54.22 99 CYS A C 1
ATOM 808 O O . CYS A 1 99 ? 11.511 14.790 2.462 1.00 54.22 99 CYS A O 1
ATOM 810 N N . GLN A 1 100 ? 10.558 13.715 0.735 1.00 47.72 100 GLN A N 1
ATOM 811 C CA . GLN A 1 100 ? 10.964 14.692 -0.259 1.00 47.72 100 GLN A CA 1
ATOM 812 C C . GLN A 1 100 ? 9.868 15.750 -0.299 1.00 47.72 100 GLN A C 1
ATOM 814 O O . GLN A 1 100 ? 8.798 15.520 -0.858 1.00 47.72 100 GLN A O 1
ATOM 819 N N . ASP A 1 101 ? 10.130 16.898 0.324 1.00 37.00 101 ASP A N 1
ATOM 820 C CA . ASP A 1 101 ? 9.279 18.071 0.172 1.00 37.00 101 ASP A CA 1
ATOM 821 C C . ASP A 1 101 ? 9.178 18.409 -1.320 1.00 37.00 101 ASP A C 1
ATOM 823 O O . ASP A 1 101 ? 10.143 18.857 -1.948 1.00 37.00 101 ASP A O 1
ATOM 827 N N . VAL A 1 102 ? 7.992 18.231 -1.902 1.00 34.59 102 VAL A N 1
ATOM 828 C CA . VAL A 1 102 ? 7.654 18.826 -3.195 1.00 34.59 102 VAL A CA 1
ATOM 829 C C . VAL A 1 102 ? 7.413 20.317 -2.953 1.00 34.59 102 VAL A C 1
ATOM 831 O O . VAL A 1 102 ? 6.284 20.801 -2.964 1.00 34.59 102 VAL A O 1
ATOM 834 N N . VAL A 1 103 ? 8.485 21.082 -2.730 1.00 31.02 103 VAL A N 1
ATOM 835 C CA . VAL A 1 103 ? 8.445 22.535 -2.931 1.00 31.02 103 VAL A CA 1
ATOM 836 C C . VAL A 1 103 ? 8.573 22.789 -4.428 1.00 31.02 103 VAL A C 1
ATOM 838 O O . VAL A 1 103 ? 9.616 23.181 -4.942 1.00 31.02 103 VAL A O 1
ATOM 841 N N . SER A 1 104 ? 7.486 22.563 -5.160 1.00 34.31 104 SER A N 1
ATOM 842 C CA . SER A 1 104 ? 7.315 23.132 -6.493 1.00 34.31 104 SER A CA 1
ATOM 843 C C . SER A 1 104 ? 6.621 24.486 -6.360 1.00 34.31 104 SER A C 1
ATOM 845 O O . SER A 1 104 ? 5.426 24.612 -6.599 1.00 34.31 104 SER A O 1
ATOM 847 N N . HIS A 1 105 ? 7.377 25.519 -5.979 1.00 32.53 105 HIS A N 1
ATOM 848 C CA . HIS A 1 105 ? 6.999 26.906 -6.254 1.00 32.53 105 HIS A CA 1
ATOM 849 C C . HIS A 1 105 ? 8.237 27.719 -6.658 1.00 32.53 105 HIS A C 1
ATOM 851 O O . HIS A 1 105 ? 9.055 28.105 -5.833 1.00 32.53 105 HIS A O 1
ATOM 857 N N . HIS A 1 106 ? 8.356 27.913 -7.974 1.00 32.25 106 HIS A N 1
ATOM 858 C CA . HIS A 1 106 ? 9.145 28.904 -8.711 1.00 32.25 106 HIS A CA 1
ATOM 859 C C . HIS A 1 106 ? 10.345 29.581 -8.023 1.00 32.25 106 HIS A C 1
ATOM 861 O O . HIS A 1 106 ? 10.200 30.586 -7.331 1.00 32.25 106 HIS A O 1
ATOM 867 N N . GLN A 1 107 ? 11.549 29.193 -8.449 1.00 26.25 107 GLN A N 1
ATOM 868 C CA . GLN A 1 107 ? 12.671 30.124 -8.580 1.00 26.25 107 GLN A CA 1
ATOM 869 C C . GLN A 1 107 ? 13.240 30.052 -10.002 1.00 26.25 107 GLN A C 1
ATOM 871 O O . GLN A 1 107 ? 14.270 29.449 -10.275 1.00 26.25 107 GLN A O 1
ATOM 876 N N . PHE A 1 108 ? 12.546 30.710 -10.932 1.00 28.48 108 PHE A N 1
ATOM 877 C CA . PHE A 1 108 ? 13.248 31.369 -12.026 1.00 28.48 108 PHE A CA 1
ATOM 878 C C . PHE A 1 108 ? 13.723 32.721 -11.496 1.00 28.48 108 PHE A C 1
ATOM 880 O O . PHE A 1 108 ? 12.933 33.652 -11.366 1.00 28.48 108 PHE A O 1
ATOM 887 N N . SER A 1 109 ? 15.014 32.852 -11.218 1.00 25.94 109 SER A N 1
ATOM 888 C CA . SER A 1 109 ? 15.670 34.159 -11.242 1.00 25.94 109 SER A CA 1
ATOM 889 C C . SER A 1 109 ? 17.111 33.982 -11.691 1.00 25.94 109 SER A C 1
ATOM 891 O O . SER A 1 109 ? 18.003 33.649 -10.915 1.00 25.94 109 SER A O 1
ATOM 893 N N . ARG A 1 110 ? 17.283 34.178 -12.997 1.00 26.28 110 ARG A N 1
ATOM 894 C CA . ARG A 1 110 ? 18.550 34.394 -13.691 1.00 26.28 110 ARG A CA 1
ATOM 895 C C . ARG A 1 110 ? 19.149 35.721 -13.204 1.00 26.28 110 ARG A C 1
ATOM 897 O O . ARG A 1 110 ? 18.423 36.700 -13.054 1.00 26.28 110 ARG A O 1
ATOM 904 N N . GLU A 1 111 ? 20.452 35.730 -12.955 1.00 23.55 111 GLU A N 1
ATOM 905 C CA . GLU A 1 111 ? 21.258 36.870 -12.495 1.00 23.55 111 GLU A CA 1
ATOM 906 C C . GLU A 1 111 ? 21.090 38.151 -13.332 1.00 23.55 111 GLU A C 1
ATOM 908 O O . GLU A 1 111 ? 21.004 38.077 -14.558 1.00 23.55 111 GLU A O 1
ATOM 913 N N . THR A 1 112 ? 21.176 39.332 -12.697 1.00 26.89 112 THR A N 1
ATOM 914 C CA . THR A 1 112 ? 22.087 40.432 -13.106 1.00 26.89 112 THR A CA 1
ATOM 915 C C . THR A 1 112 ? 22.128 41.594 -12.092 1.00 26.89 112 THR A C 1
ATOM 917 O O . THR A 1 112 ? 21.257 41.764 -11.248 1.00 26.89 112 THR A O 1
ATOM 920 N N . HIS A 1 113 ? 23.224 42.351 -12.151 1.00 29.52 113 HIS A N 1
ATOM 921 C CA . HIS A 1 113 ? 23.802 43.239 -11.139 1.00 29.52 113 HIS A CA 1
ATOM 922 C C . HIS A 1 113 ? 23.105 44.602 -10.873 1.00 29.52 113 HIS A C 1
ATOM 924 O O . HIS A 1 113 ? 22.558 45.211 -11.783 1.00 29.52 113 HIS A O 1
ATOM 930 N N . LYS A 1 114 ? 23.439 45.161 -9.686 1.00 27.58 114 LYS A N 1
ATOM 931 C CA . LYS A 1 114 ? 23.800 46.576 -9.372 1.00 27.58 114 LYS A CA 1
ATOM 932 C C . LYS A 1 114 ? 22.715 47.621 -8.972 1.00 27.58 114 LYS A C 1
ATOM 934 O O . LYS A 1 114 ? 21.790 47.899 -9.715 1.00 27.58 114 LYS A O 1
ATOM 939 N N . ILE A 1 115 ? 23.051 48.335 -7.873 1.00 27.27 115 ILE A N 1
ATOM 940 C CA . ILE A 1 115 ? 22.773 49.754 -7.502 1.00 27.27 115 ILE A CA 1
ATOM 941 C C . ILE A 1 115 ? 21.542 50.078 -6.613 1.00 27.27 115 ILE A C 1
ATOM 943 O O . ILE A 1 115 ? 20.404 50.130 -7.051 1.00 27.27 115 ILE A O 1
ATOM 947 N N . GLN A 1 116 ? 21.856 50.361 -5.338 1.00 26.34 116 GLN A N 1
ATOM 948 C CA . GLN A 1 116 ? 21.501 51.523 -4.492 1.00 26.34 116 GLN A CA 1
ATOM 949 C C . GLN A 1 116 ? 20.235 52.358 -4.796 1.00 26.34 116 GLN A C 1
ATOM 951 O O . GLN A 1 116 ? 20.149 53.017 -5.827 1.00 26.34 116 GLN A O 1
ATOM 956 N N . GLY A 1 117 ? 19.341 52.494 -3.805 1.00 25.06 117 GLY A N 1
ATOM 957 C CA . GLY A 1 117 ? 18.269 53.500 -3.814 1.00 25.06 117 GLY A CA 1
ATOM 958 C C . GLY A 1 117 ? 17.267 53.352 -2.665 1.00 25.06 117 GLY A C 1
ATOM 959 O O . GLY A 1 117 ? 16.970 52.252 -2.235 1.00 25.06 117 GLY A O 1
ATOM 960 N N . PHE A 1 118 ? 16.792 54.473 -2.138 1.00 24.62 118 PHE A N 1
ATOM 961 C CA . PHE A 1 118 ? 16.178 54.668 -0.822 1.00 24.62 118 PHE A CA 1
ATOM 962 C C . PHE A 1 118 ? 14.626 54.734 -0.877 1.00 24.62 118 PHE A C 1
ATOM 964 O O . PHE A 1 118 ? 14.057 55.044 -1.919 1.00 24.62 118 PHE A O 1
ATOM 971 N N . THR A 1 119 ? 13.978 54.578 0.292 1.00 25.08 119 THR A N 1
ATOM 972 C CA . THR A 1 119 ? 12.602 54.988 0.710 1.00 25.08 119 THR A CA 1
ATOM 973 C C . THR A 1 119 ? 11.327 54.316 0.179 1.00 25.08 119 THR A C 1
ATOM 975 O O . THR A 1 119 ? 11.010 54.379 -0.999 1.00 25.08 119 THR A O 1
ATOM 978 N N . GLY A 1 120 ? 10.478 53.882 1.130 1.00 25.81 120 GLY A N 1
ATOM 979 C CA . GLY A 1 120 ? 9.019 53.798 0.952 1.00 25.81 120 GLY A CA 1
ATOM 980 C C . GLY A 1 120 ? 8.301 52.821 1.892 1.00 25.81 120 GLY A C 1
ATOM 981 O O . GLY A 1 120 ? 8.058 51.683 1.521 1.00 25.81 120 GLY A O 1
ATOM 982 N N . ARG A 1 121 ? 7.965 53.258 3.115 1.00 27.03 121 ARG A N 1
ATOM 983 C CA . ARG A 1 121 ? 7.158 52.528 4.121 1.00 27.03 121 ARG A CA 1
ATOM 984 C C . ARG A 1 121 ? 5.769 52.147 3.589 1.00 27.03 121 ARG A C 1
ATOM 986 O O . ARG A 1 121 ? 5.134 53.034 3.047 1.00 27.03 121 ARG A O 1
ATOM 993 N N . PHE A 1 122 ? 5.245 50.968 3.952 1.00 25.84 122 PHE A N 1
ATOM 994 C CA . PHE A 1 122 ? 3.923 50.813 4.595 1.00 25.84 122 PHE A CA 1
ATOM 995 C C . PHE A 1 122 ? 3.884 49.550 5.469 1.00 25.84 122 PHE A C 1
ATOM 997 O O . PHE A 1 122 ? 4.527 48.546 5.181 1.00 25.84 122 PHE A O 1
ATOM 1004 N N . ALA A 1 123 ? 3.194 49.677 6.599 1.00 27.78 123 ALA A N 1
ATOM 1005 C CA . ALA A 1 123 ? 3.202 48.773 7.737 1.00 27.78 123 ALA A CA 1
ATOM 1006 C C . ALA A 1 123 ? 2.260 47.574 7.557 1.00 27.78 123 ALA A C 1
ATOM 1008 O O . ALA A 1 123 ? 1.115 47.752 7.149 1.00 27.78 123 ALA A O 1
ATOM 1009 N N . LEU A 1 124 ? 2.695 46.392 7.996 1.00 26.53 124 LEU A N 1
ATOM 1010 C CA . LEU A 1 124 ? 1.790 45.377 8.525 1.00 26.53 124 LEU A CA 1
ATOM 1011 C C . LEU A 1 124 ? 2.425 44.719 9.750 1.00 26.53 124 LEU A C 1
ATOM 1013 O O . LEU A 1 124 ? 3.644 44.646 9.890 1.00 26.53 124 LEU A O 1
ATOM 1017 N N . GLN A 1 125 ? 1.552 44.384 10.683 1.00 26.88 125 GLN A N 1
ATOM 1018 C CA . GLN A 1 125 ? 1.815 44.218 12.100 1.00 26.88 125 GLN A CA 1
ATOM 1019 C C . GLN A 1 125 ? 2.758 43.050 12.404 1.00 26.88 125 GLN A C 1
ATOM 1021 O O . GLN A 1 125 ? 2.730 42.002 11.766 1.00 26.88 125 GLN A O 1
ATOM 1026 N N . LYS A 1 126 ? 3.604 43.281 13.405 1.00 28.27 126 LYS A N 1
ATOM 1027 C CA . LYS A 1 126 ? 4.589 42.354 13.943 1.00 28.27 126 LYS A CA 1
ATOM 1028 C C . LYS A 1 126 ? 3.966 41.684 15.166 1.00 28.27 126 LYS A C 1
ATOM 1030 O O . LYS A 1 126 ? 3.741 42.367 16.155 1.00 28.27 126 LYS A O 1
ATOM 1035 N N . GLU A 1 127 ? 3.724 40.384 15.081 1.00 23.88 127 GLU A N 1
ATOM 1036 C CA . GLU A 1 127 ? 3.402 39.469 16.188 1.00 23.88 127 GLU A CA 1
ATOM 1037 C C . GLU A 1 127 ? 4.147 38.143 15.909 1.00 23.88 127 GLU A C 1
ATOM 1039 O O . GLU A 1 127 ? 4.559 37.898 14.770 1.00 23.88 127 GLU A O 1
ATOM 1044 N N . PRO A 1 128 ? 4.490 37.372 16.950 1.00 26.52 128 PRO A N 1
ATOM 1045 C CA . PRO A 1 128 ? 5.871 36.993 17.217 1.00 26.52 128 PRO A CA 1
ATOM 1046 C C . PRO A 1 128 ? 6.334 35.755 16.449 1.00 26.52 128 PRO A C 1
ATOM 1048 O O . PRO A 1 128 ? 5.628 34.762 16.298 1.00 26.52 128 PRO A O 1
ATOM 1051 N N . SER A 1 129 ? 7.597 35.816 16.031 1.00 31.14 129 SER A N 1
ATOM 1052 C CA . SER A 1 129 ? 8.399 34.683 15.591 1.00 31.14 129 SER A CA 1
ATOM 1053 C C . SER A 1 129 ? 8.450 33.622 16.691 1.00 31.14 129 SER A C 1
ATOM 1055 O O . SER A 1 129 ? 9.234 33.735 17.634 1.00 31.14 129 SER A O 1
ATOM 1057 N N . VAL A 1 130 ? 7.619 32.593 16.564 1.00 31.72 130 VAL A N 1
ATOM 1058 C CA . VAL A 1 130 ? 7.878 31.307 17.204 1.00 31.72 130 VAL A CA 1
ATOM 1059 C C . VAL A 1 130 ? 8.868 30.586 16.303 1.00 31.72 130 VAL A C 1
ATOM 1061 O O . VAL A 1 130 ? 8.561 30.297 15.147 1.00 31.72 130 VAL A O 1
ATOM 1064 N N . ASP A 1 131 ? 10.066 30.356 16.834 1.00 28.89 131 ASP A N 1
ATOM 1065 C CA . ASP A 1 131 ? 11.086 29.469 16.286 1.00 28.89 131 ASP A CA 1
ATOM 1066 C C . ASP A 1 131 ? 10.445 28.168 15.788 1.00 28.89 131 ASP A C 1
ATOM 1068 O O . ASP A 1 131 ? 10.168 27.242 16.555 1.00 28.89 131 ASP A O 1
ATOM 1072 N N . LYS A 1 132 ? 10.196 28.087 14.478 1.00 33.94 132 LYS A N 1
ATOM 1073 C CA . LYS A 1 132 ? 9.706 26.877 13.821 1.00 33.94 132 LYS A CA 1
ATOM 1074 C C . LYS A 1 132 ? 10.899 25.951 13.617 1.00 33.94 132 LYS A C 1
ATOM 1076 O O . LYS A 1 132 ? 11.452 25.822 12.528 1.00 33.94 132 LYS A O 1
ATOM 1081 N N . LYS A 1 133 ? 11.338 25.354 14.722 1.00 29.77 133 LYS A N 1
ATOM 1082 C CA . LYS A 1 133 ? 12.287 24.246 14.728 1.00 29.77 133 LYS A CA 1
ATOM 1083 C C . LYS A 1 133 ? 11.637 23.107 13.936 1.00 29.77 133 LYS A C 1
ATOM 1085 O O . LYS A 1 133 ? 10.533 22.690 14.264 1.00 29.77 133 LYS A O 1
ATOM 1090 N N . MET A 1 134 ? 12.303 22.685 12.864 1.00 34.50 134 MET A N 1
ATOM 1091 C CA . MET A 1 134 ? 11.973 21.554 11.992 1.00 34.50 134 MET A CA 1
ATOM 1092 C C . MET A 1 134 ? 11.569 20.317 12.814 1.00 34.50 134 MET A C 1
ATOM 1094 O O . MET A 1 134 ? 12.432 19.591 13.305 1.00 34.50 134 MET A O 1
ATOM 1098 N N . ILE A 1 135 ? 10.269 20.098 13.007 1.00 37.06 135 ILE A N 1
ATOM 1099 C CA . ILE A 1 135 ? 9.725 18.860 13.569 1.00 37.06 135 ILE A CA 1
ATOM 1100 C C . ILE A 1 135 ? 9.397 17.992 12.361 1.00 37.06 135 ILE A C 1
ATOM 1102 O O . ILE A 1 135 ? 8.591 18.395 11.524 1.00 37.06 135 ILE A O 1
ATOM 1106 N N . GLY A 1 136 ? 10.088 16.857 12.242 1.00 44.94 136 GLY A N 1
ATOM 1107 C CA . GLY A 1 136 ? 9.835 15.874 11.194 1.00 44.94 136 GLY A CA 1
ATOM 1108 C C . GLY A 1 136 ? 8.344 15.566 11.120 1.00 44.94 136 GLY A C 1
ATOM 1109 O O . GLY A 1 136 ? 7.705 15.374 12.150 1.00 44.94 136 GLY A O 1
ATOM 1110 N N . GLU A 1 137 ? 7.790 15.603 9.911 1.00 57.50 137 GLU A N 1
ATOM 1111 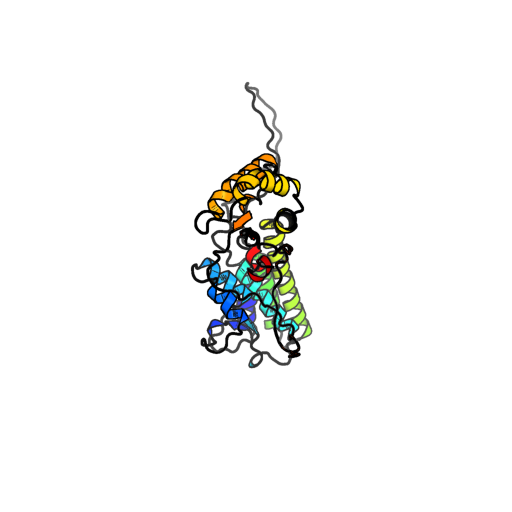C CA . GLU A 1 137 ? 6.364 15.406 9.667 1.00 57.50 137 GLU A CA 1
ATOM 1112 C C . GLU A 1 137 ? 5.901 14.051 10.215 1.00 57.50 137 GLU A C 1
ATOM 1114 O O . GLU A 1 137 ? 6.093 13.010 9.579 1.00 57.50 137 GLU A O 1
ATOM 1119 N N . GLU A 1 138 ? 5.287 14.073 11.394 1.00 76.62 138 GLU A N 1
ATOM 1120 C CA . GLU A 1 138 ? 4.650 12.917 12.012 1.00 76.62 138 GLU A CA 1
ATOM 1121 C C . GLU A 1 138 ? 3.572 12.371 11.057 1.00 76.62 138 GLU A C 1
ATOM 1123 O O . GLU A 1 138 ? 2.678 13.106 10.635 1.00 76.62 138 GLU A O 1
ATOM 1128 N N . LEU A 1 139 ? 3.672 11.097 10.649 1.00 84.75 139 LEU A N 1
ATOM 1129 C CA . LEU A 1 139 ? 2.764 10.517 9.641 1.00 84.75 139 LEU A CA 1
ATOM 1130 C C . LEU A 1 139 ? 1.322 10.399 10.152 1.00 84.75 139 LEU A C 1
ATOM 1132 O O . LEU A 1 139 ? 0.372 10.477 9.370 1.00 84.75 139 LEU A O 1
ATOM 1136 N N . LEU A 1 140 ? 1.183 10.215 11.466 1.00 88.19 140 LEU A N 1
ATOM 1137 C CA . LEU A 1 140 ? -0.070 10.280 12.200 1.00 88.19 140 LEU A CA 1
ATOM 1138 C C . LEU A 1 140 ? 0.022 11.447 13.192 1.00 88.19 140 LEU A C 1
ATOM 1140 O O . LEU A 1 140 ? 0.618 11.275 14.251 1.00 88.19 140 LEU A O 1
ATOM 1144 N N . PRO A 1 141 ? -0.542 12.620 12.868 1.00 89.25 141 PRO A N 1
ATOM 1145 C CA . PRO A 1 141 ? -0.478 13.779 13.743 1.00 89.25 141 PRO A CA 1
ATOM 1146 C C . PRO A 1 141 ? -1.099 13.490 15.109 1.00 89.25 141 PRO A C 1
ATOM 1148 O O . PRO A 1 141 ? -2.196 12.928 15.189 1.00 89.25 141 PRO A O 1
ATOM 1151 N N . GLN A 1 142 ? -0.460 13.977 16.172 1.00 90.19 142 GLN A N 1
ATOM 1152 C CA . GLN A 1 142 ? -0.990 13.884 17.533 1.00 90.19 142 GLN A CA 1
ATOM 1153 C C . GLN A 1 142 ? -2.489 14.240 17.705 1.00 90.19 142 GLN A C 1
ATOM 1155 O O . GLN A 1 142 ? -3.172 13.472 18.378 1.00 90.19 142 GLN A O 1
ATOM 1160 N N . PRO A 1 143 ? -3.076 15.284 17.073 1.00 92.31 143 PRO A N 1
ATOM 1161 C CA . PRO A 1 143 ? -4.511 15.560 17.228 1.00 92.31 143 PRO A CA 1
ATOM 1162 C C . PRO A 1 143 ? -5.431 14.448 16.699 1.00 92.31 143 PRO A C 1
ATOM 1164 O O . PRO A 1 143 ? -6.532 14.273 17.217 1.00 92.31 143 PRO A O 1
ATOM 1167 N N . GLU A 1 144 ? -5.012 13.686 15.681 1.00 93.00 144 GLU A N 1
ATOM 1168 C CA . GLU A 1 144 ? -5.790 12.531 15.207 1.00 93.00 144 GLU A CA 1
ATOM 1169 C C . GLU A 1 144 ? -5.684 11.367 16.195 1.00 93.00 144 GLU A C 1
ATOM 1171 O O . GLU A 1 144 ? -6.672 10.682 16.443 1.00 93.00 144 GLU A O 1
ATOM 1176 N N . ALA A 1 145 ? -4.523 11.181 16.830 1.00 93.12 145 ALA A N 1
ATOM 1177 C CA . ALA A 1 145 ? -4.375 10.208 17.907 1.00 93.12 145 ALA A CA 1
ATOM 1178 C C . ALA A 1 145 ? -5.240 10.555 19.127 1.00 93.12 145 ALA A C 1
ATOM 1180 O O . ALA A 1 145 ? -5.934 9.680 19.642 1.00 93.12 145 ALA A O 1
ATOM 1181 N N . ASP A 1 146 ? -5.247 11.823 19.544 1.00 94.69 146 ASP A N 1
ATOM 1182 C CA . ASP A 1 146 ? -6.058 12.304 20.668 1.00 94.69 146 ASP A CA 1
ATOM 1183 C C . ASP A 1 146 ? -7.559 12.138 20.375 1.00 94.69 146 ASP A C 1
ATOM 1185 O O . ASP A 1 146 ? -8.342 11.758 21.244 1.00 94.69 146 ASP A O 1
ATOM 1189 N N . LYS A 1 147 ? -7.969 12.361 19.121 1.00 95.44 147 LYS A N 1
ATOM 1190 C CA . LYS A 1 147 ? -9.342 12.128 18.665 1.00 95.44 147 LYS A CA 1
ATOM 1191 C C . LYS A 1 147 ? -9.724 10.649 18.709 1.00 95.44 147 LYS A C 1
ATOM 1193 O O . LYS A 1 147 ? -10.816 10.330 19.172 1.00 95.44 147 LYS A O 1
ATOM 1198 N N . ILE A 1 148 ? -8.854 9.752 18.238 1.00 95.06 148 ILE A N 1
ATOM 1199 C CA . ILE A 1 148 ? -9.075 8.298 18.328 1.00 95.06 148 ILE A CA 1
ATOM 1200 C C . ILE A 1 148 ? -9.222 7.883 19.797 1.00 95.06 148 ILE A C 1
ATOM 1202 O O . ILE A 1 148 ? -10.144 7.136 20.127 1.00 95.06 148 ILE A O 1
ATOM 1206 N N . ASP A 1 149 ? -8.347 8.382 20.673 1.00 95.25 149 ASP A N 1
ATOM 1207 C CA . ASP A 1 149 ? -8.388 8.081 22.104 1.00 95.25 149 ASP A CA 1
ATOM 1208 C C . ASP A 1 149 ? -9.697 8.568 22.742 1.00 95.25 149 ASP A C 1
ATOM 1210 O O . ASP A 1 149 ? -10.395 7.783 23.382 1.00 95.25 149 ASP A O 1
ATOM 1214 N N . ALA A 1 150 ? -10.117 9.807 22.462 1.00 96.06 150 ALA A N 1
ATOM 1215 C CA . ALA A 1 150 ? -11.387 10.354 22.945 1.00 96.06 150 ALA A CA 1
ATOM 1216 C C . ALA A 1 150 ? -12.603 9.506 22.518 1.00 96.06 150 ALA A C 1
ATOM 1218 O O . ALA A 1 150 ? -13.492 9.241 23.327 1.00 96.06 150 ALA A O 1
ATOM 1219 N N . MET A 1 151 ? -12.628 9.022 21.269 1.00 95.00 151 MET A N 1
ATOM 1220 C CA . MET A 1 151 ? -13.705 8.150 20.777 1.00 95.00 151 MET A CA 1
ATOM 1221 C C . MET A 1 151 ? -13.755 6.800 21.512 1.00 95.00 151 MET A C 1
ATOM 1223 O O . MET A 1 151 ? -14.837 6.260 21.749 1.00 95.00 151 MET A O 1
ATOM 1227 N N . LEU A 1 152 ? -12.600 6.234 21.873 1.00 94.25 152 LEU A N 1
ATOM 1228 C CA . LEU A 1 152 ? -12.523 4.986 22.641 1.00 94.25 152 LEU A CA 1
ATOM 1229 C C . LEU A 1 152 ? -12.842 5.200 24.129 1.00 94.25 152 LEU A C 1
ATOM 1231 O O . LEU A 1 152 ? -13.451 4.325 24.755 1.00 94.25 152 LEU A O 1
ATOM 1235 N N . GLN A 1 153 ? -12.480 6.355 24.690 1.00 94.00 153 GLN A N 1
ATOM 1236 C CA . GLN A 1 153 ? -12.844 6.744 26.053 1.00 94.00 153 GLN A CA 1
ATOM 1237 C C . GLN A 1 153 ? -14.366 6.886 26.203 1.00 94.00 153 GLN A C 1
ATOM 1239 O O . GLN A 1 153 ? -14.927 6.301 27.126 1.00 94.00 153 GLN A O 1
ATOM 1244 N N . GLU A 1 154 ? -15.059 7.512 25.245 1.00 93.19 154 GLU A N 1
ATOM 1245 C CA . GLU A 1 154 ? -16.531 7.634 25.249 1.00 93.19 154 GLU A CA 1
ATOM 1246 C C . GLU A 1 154 ? -17.236 6.259 25.294 1.00 93.19 154 GLU A C 1
ATOM 1248 O O . GLU A 1 154 ? -18.230 6.056 26.004 1.00 93.19 154 GLU A O 1
ATOM 1253 N N . LEU A 1 155 ? -16.693 5.265 24.581 1.00 91.69 155 LEU A N 1
ATOM 1254 C CA . LEU A 1 155 ? -17.192 3.887 24.642 1.00 91.69 155 LEU A CA 1
ATOM 1255 C C . LEU A 1 155 ? -16.903 3.197 25.978 1.00 91.69 155 LEU A C 1
ATOM 1257 O O . LEU A 1 155 ? -17.668 2.323 26.385 1.00 91.69 155 LEU A O 1
ATOM 1261 N N . THR A 1 156 ? -15.804 3.563 26.636 1.00 91.31 156 THR A N 1
ATOM 1262 C CA . THR A 1 156 ? -15.382 2.985 27.919 1.00 91.31 156 THR A CA 1
ATOM 1263 C C . THR A 1 156 ? -16.193 3.553 29.086 1.00 91.31 156 THR A C 1
ATOM 1265 O O . THR A 1 156 ? -16.509 2.822 30.021 1.00 91.31 156 THR A O 1
ATOM 1268 N N . GLU A 1 157 ? -16.561 4.835 29.025 1.00 91.56 157 GLU A N 1
ATOM 1269 C CA . GLU A 1 157 ? -17.402 5.512 30.025 1.00 91.56 157 GLU A CA 1
ATOM 1270 C C . GLU A 1 157 ? -18.877 5.085 29.958 1.00 91.56 157 GLU A C 1
ATOM 1272 O O . GLU A 1 157 ? -19.633 5.239 30.920 1.00 91.56 157 GLU A O 1
ATOM 1277 N N . SER A 1 158 ? -19.300 4.518 28.827 1.00 89.69 158 SER A N 1
ATOM 1278 C CA . SER A 1 158 ? -20.651 3.995 28.644 1.00 89.69 158 SER A CA 1
ATOM 1279 C C . SER A 1 158 ? -20.907 2.773 29.540 1.00 89.69 158 SER A C 1
ATOM 1281 O O . SER A 1 158 ? -20.179 1.786 29.494 1.00 89.69 158 SER A O 1
ATOM 1283 N N . SER A 1 159 ? -21.999 2.790 30.314 1.00 86.38 159 SER A N 1
ATOM 1284 C CA . SER A 1 159 ? -22.346 1.707 31.256 1.00 86.38 159 SER A CA 1
ATOM 1285 C C . SER A 1 159 ? -22.779 0.393 30.592 1.00 86.38 159 SER A C 1
ATOM 1287 O O . SER A 1 159 ? -22.805 -0.647 31.244 1.00 86.38 159 SER A O 1
ATOM 1289 N N . GLU A 1 160 ? -23.154 0.432 29.311 1.00 91.50 160 GLU A N 1
ATOM 1290 C CA 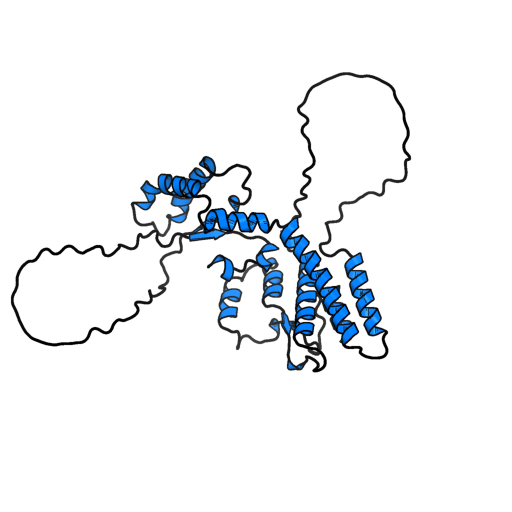. GLU A 1 160 ? -23.630 -0.721 28.545 1.00 91.50 160 GLU A CA 1
ATOM 1291 C C . GLU A 1 160 ? -22.905 -0.829 27.202 1.00 91.50 160 GLU A C 1
ATOM 1293 O O . GLU A 1 160 ? -22.673 0.171 26.516 1.00 91.50 160 GLU A O 1
ATOM 1298 N N . PHE A 1 161 ? -22.621 -2.062 26.775 1.00 91.44 161 PHE A N 1
ATOM 1299 C CA . PHE A 1 161 ? -22.042 -2.317 25.460 1.00 91.44 161 PHE A CA 1
ATOM 1300 C C . PHE A 1 161 ? -23.080 -2.103 24.351 1.00 91.44 161 PHE A C 1
ATOM 1302 O O . PHE A 1 161 ? -24.000 -2.900 24.153 1.00 91.44 161 PHE A O 1
ATOM 1309 N N . ARG A 1 162 ? -22.900 -1.034 23.572 1.00 92.75 162 ARG A N 1
ATOM 1310 C CA . ARG A 1 162 ? -23.717 -0.741 22.390 1.00 92.75 162 ARG A CA 1
ATOM 1311 C C . ARG A 1 162 ? -22.976 -1.146 21.123 1.00 92.75 162 ARG A C 1
ATOM 1313 O O . ARG A 1 162 ? -22.169 -0.380 20.602 1.00 92.75 162 ARG A O 1
ATOM 1320 N N . LYS A 1 163 ? -23.329 -2.311 20.571 1.00 93.12 163 LYS A N 1
ATOM 1321 C CA . LYS A 1 163 ? -22.725 -2.861 19.341 1.00 93.12 163 LYS A CA 1
ATOM 1322 C C . LYS A 1 163 ? -22.612 -1.842 18.199 1.00 93.12 163 LYS A C 1
ATOM 1324 O O . LYS A 1 163 ? -21.540 -1.682 17.638 1.00 93.12 163 LYS A O 1
ATOM 1329 N N . ARG A 1 164 ? -23.689 -1.106 17.898 1.00 93.81 164 ARG A N 1
ATOM 1330 C CA . ARG A 1 164 ? -23.699 -0.098 16.819 1.00 93.81 164 ARG A CA 1
ATOM 1331 C C . ARG A 1 164 ? -22.705 1.044 17.051 1.00 93.81 164 ARG A C 1
ATOM 1333 O O . ARG A 1 164 ? -22.057 1.479 16.109 1.00 93.81 164 ARG A O 1
ATOM 1340 N N . SER A 1 165 ? -22.587 1.523 18.289 1.00 94.50 165 SER A N 1
ATOM 1341 C CA . SER A 1 165 ? -21.636 2.583 18.646 1.00 94.50 165 SER A CA 1
ATOM 1342 C C . SER A 1 165 ? -20.198 2.083 18.541 1.00 94.50 165 SER A C 1
ATOM 1344 O O . SER A 1 165 ? -19.354 2.773 17.982 1.00 94.50 165 SER A O 1
ATOM 1346 N N . PHE A 1 166 ? -19.940 0.859 19.010 1.00 95.75 166 PHE A N 1
ATOM 1347 C CA . PHE A 1 166 ? -18.638 0.212 18.877 1.00 95.75 166 PHE A CA 1
ATOM 1348 C C . PHE A 1 166 ? -18.220 0.057 17.408 1.00 95.75 166 PHE A C 1
ATOM 1350 O O . PHE A 1 166 ? -17.134 0.488 17.032 1.00 95.75 166 PHE A O 1
ATOM 1357 N N . GLU A 1 167 ? -19.098 -0.497 16.566 1.00 96.44 167 GLU A N 1
ATOM 1358 C CA . GLU A 1 167 ? -18.852 -0.662 15.127 1.00 96.44 167 GLU A CA 1
ATOM 1359 C C . GLU A 1 167 ? -18.571 0.680 14.443 1.00 96.44 167 GLU A C 1
ATOM 1361 O O . GLU A 1 167 ? -17.593 0.800 13.710 1.00 96.44 167 GLU A O 1
ATOM 1366 N N . TYR A 1 168 ? -19.366 1.711 14.750 1.00 96.62 168 TYR A N 1
ATOM 1367 C CA . TYR A 1 168 ? -19.170 3.058 14.215 1.00 96.62 168 TYR A CA 1
ATOM 1368 C C . TYR A 1 168 ? -17.807 3.659 14.587 1.00 96.62 168 TYR A C 1
ATOM 1370 O O . TYR A 1 168 ? -17.132 4.244 13.735 1.00 96.62 168 TYR A O 1
ATOM 1378 N N . VAL A 1 169 ? -17.383 3.521 15.847 1.00 97.19 169 VAL A N 1
ATOM 1379 C CA . VAL A 1 169 ? -16.075 4.018 16.296 1.00 97.19 169 VAL A CA 1
ATOM 1380 C C . VAL A 1 169 ? -14.951 3.251 15.609 1.00 97.19 169 VAL A C 1
ATOM 1382 O O . VAL A 1 169 ? -14.044 3.881 15.074 1.00 97.19 169 VAL A O 1
ATOM 1385 N N . VAL A 1 170 ? -15.031 1.919 15.534 1.00 97.44 170 VAL A N 1
ATOM 1386 C CA . VAL A 1 170 ? -14.032 1.104 14.823 1.00 97.44 170 VAL A CA 1
ATOM 1387 C C . VAL A 1 170 ? -13.934 1.510 13.351 1.00 97.44 170 VAL A C 1
ATOM 1389 O O . VAL A 1 170 ? -12.827 1.691 12.843 1.00 97.44 170 VAL A O 1
ATOM 1392 N N . ASP A 1 171 ? -15.064 1.715 12.673 1.00 97.75 171 ASP A N 1
ATOM 1393 C CA . ASP A 1 171 ? -15.089 2.173 11.282 1.00 97.75 171 ASP A CA 1
ATOM 1394 C C . ASP A 1 171 ? -14.498 3.575 11.109 1.00 97.75 171 ASP A C 1
ATOM 1396 O O . ASP A 1 171 ? -13.783 3.834 10.137 1.00 97.75 171 ASP A O 1
ATOM 1400 N N . SER A 1 172 ? -14.750 4.471 12.061 1.00 97.75 172 SER A N 1
ATOM 1401 C CA . SER A 1 172 ? -14.195 5.825 12.050 1.00 97.75 172 SER A CA 1
ATOM 1402 C C . SER A 1 172 ? -12.677 5.813 12.219 1.00 97.75 172 SER A C 1
ATOM 1404 O O . SER A 1 172 ? -11.970 6.486 11.470 1.00 97.75 172 SER A O 1
ATOM 1406 N N . ILE A 1 173 ? -12.157 5.002 13.147 1.00 97.31 173 ILE A N 1
ATOM 1407 C CA . ILE A 1 173 ? -10.711 4.850 13.353 1.00 97.31 173 ILE A CA 1
ATOM 1408 C C . ILE A 1 173 ? -10.061 4.219 12.118 1.00 97.31 173 ILE A C 1
ATOM 1410 O O . ILE A 1 173 ? -9.029 4.702 11.648 1.00 97.31 173 ILE A O 1
ATOM 1414 N N . ARG A 1 174 ? -10.698 3.197 11.530 1.00 97.69 174 ARG A N 1
ATOM 1415 C CA . ARG A 1 174 ? -10.262 2.594 10.265 1.00 97.69 174 ARG A CA 1
ATOM 1416 C C . ARG A 1 174 ? -10.176 3.631 9.149 1.00 97.69 174 ARG A C 1
ATOM 1418 O O . ARG A 1 174 ? -9.205 3.617 8.395 1.00 97.69 174 ARG A O 1
ATOM 1425 N N . ALA A 1 175 ? -11.164 4.518 9.032 1.00 97.94 175 ALA A N 1
ATOM 1426 C CA . ALA A 1 175 ? -11.173 5.574 8.024 1.00 97.94 175 ALA A CA 1
ATOM 1427 C C . ALA A 1 175 ? -10.036 6.590 8.232 1.00 97.94 175 ALA A C 1
ATOM 1429 O O . ALA A 1 175 ? -9.372 6.954 7.261 1.00 97.94 175 ALA A O 1
ATOM 1430 N N . ILE A 1 176 ? -9.765 6.996 9.479 1.00 96.31 176 ILE A N 1
ATOM 1431 C CA . ILE A 1 176 ? -8.637 7.881 9.818 1.00 96.31 176 ILE A CA 1
ATOM 1432 C C . ILE A 1 176 ? -7.312 7.206 9.441 1.00 96.31 176 ILE A C 1
ATOM 1434 O O . ILE A 1 176 ? -6.532 7.759 8.665 1.00 96.31 176 ILE A O 1
ATOM 1438 N N . ALA A 1 177 ? -7.085 5.976 9.910 1.00 95.75 177 ALA A N 1
ATOM 1439 C CA . ALA A 1 177 ? -5.863 5.228 9.627 1.00 95.75 177 ALA A CA 1
ATOM 1440 C C . ALA A 1 177 ? -5.650 5.012 8.116 1.00 95.75 177 ALA A C 1
ATOM 1442 O O . ALA A 1 177 ? -4.550 5.226 7.605 1.00 95.75 177 ALA A O 1
ATOM 1443 N N . ALA A 1 178 ? -6.710 4.652 7.384 1.00 95.81 178 ALA A N 1
ATOM 1444 C CA . ALA A 1 178 ? -6.663 4.478 5.934 1.00 95.81 178 ALA A CA 1
ATOM 1445 C C . ALA A 1 178 ? -6.361 5.790 5.193 1.00 95.81 178 ALA A C 1
ATOM 1447 O O . ALA A 1 178 ? -5.589 5.775 4.238 1.00 95.81 178 ALA A O 1
ATOM 1448 N N . SER A 1 179 ? -6.927 6.917 5.638 1.00 95.81 179 SER A N 1
ATOM 1449 C CA . SER A 1 179 ? -6.658 8.239 5.060 1.00 95.81 179 SER A CA 1
ATOM 1450 C C . SER A 1 179 ? -5.176 8.606 5.176 1.00 95.81 179 SER A C 1
ATOM 1452 O O . SER A 1 179 ? -4.546 8.970 4.184 1.00 95.81 179 SER A O 1
ATOM 1454 N N . HIS A 1 180 ? -4.578 8.428 6.357 1.00 94.00 180 HIS A N 1
ATOM 1455 C CA . HIS A 1 180 ? -3.153 8.705 6.560 1.00 94.00 180 HIS A CA 1
ATOM 1456 C C . HIS A 1 180 ? -2.246 7.745 5.788 1.00 94.00 180 HIS A C 1
ATOM 1458 O O . HIS A 1 180 ? -1.260 8.179 5.189 1.00 94.00 180 HIS A O 1
ATOM 1464 N N . LEU A 1 181 ? -2.597 6.457 5.737 1.00 92.50 181 LEU A N 1
ATOM 1465 C CA . LEU A 1 181 ? -1.859 5.481 4.937 1.00 92.50 181 LEU A CA 1
ATOM 1466 C C . LEU A 1 181 ? -1.929 5.818 3.438 1.00 92.50 181 LEU A C 1
ATOM 1468 O O . LEU A 1 181 ? -0.925 5.717 2.736 1.00 92.50 181 LEU A O 1
ATOM 1472 N N . TRP A 1 182 ? -3.083 6.285 2.955 1.00 94.12 182 TRP A N 1
ATOM 1473 C CA . TRP A 1 182 ? -3.242 6.769 1.585 1.00 94.12 182 TRP A CA 1
ATOM 1474 C C . TRP A 1 182 ? -2.363 7.991 1.309 1.00 94.12 182 TRP A C 1
ATOM 1476 O O . TRP A 1 182 ? -1.652 8.004 0.308 1.00 94.12 182 TRP A O 1
ATOM 1486 N N . GLN A 1 183 ? -2.349 8.988 2.201 1.00 92.56 183 GLN A N 1
ATOM 1487 C CA . GLN A 1 183 ? -1.486 10.169 2.054 1.00 92.56 183 GLN A CA 1
ATOM 1488 C C . GLN A 1 183 ? -0.006 9.771 1.980 1.00 92.56 183 GLN A C 1
ATOM 1490 O O . GLN A 1 183 ? 0.733 10.255 1.124 1.00 92.56 183 GLN A O 1
ATOM 1495 N N . LEU A 1 184 ? 0.422 8.844 2.840 1.00 91.00 184 LEU A N 1
ATOM 1496 C CA . LEU A 1 184 ? 1.784 8.319 2.845 1.00 91.00 184 LEU A CA 1
ATOM 1497 C C . LEU A 1 184 ? 2.150 7.652 1.507 1.00 91.00 184 LEU A C 1
ATOM 1499 O O . LEU A 1 184 ? 3.200 7.933 0.937 1.00 91.00 184 LEU A O 1
ATOM 1503 N N . VAL A 1 185 ? 1.288 6.775 1.001 1.00 91.38 185 VAL A N 1
ATOM 1504 C CA . VAL A 1 185 ? 1.587 5.910 -0.151 1.00 91.38 185 VAL A CA 1
ATOM 1505 C C . VAL A 1 185 ? 1.395 6.639 -1.478 1.00 91.38 185 VAL A C 1
ATOM 1507 O O . VAL A 1 185 ? 2.220 6.537 -2.381 1.00 91.38 185 VAL A O 1
ATOM 1510 N N . VAL A 1 186 ? 0.298 7.378 -1.615 1.00 90.56 186 VAL A N 1
ATOM 1511 C CA . VAL A 1 186 ? -0.098 7.988 -2.887 1.00 90.56 186 VAL A CA 1
ATOM 1512 C C . VAL A 1 186 ? 0.547 9.349 -3.069 1.00 90.56 186 VAL A C 1
ATOM 1514 O O . VAL A 1 186 ? 1.077 9.621 -4.141 1.00 90.56 186 VAL A O 1
ATOM 1517 N N . VAL A 1 187 ? 0.521 10.192 -2.036 1.00 89.62 187 VAL A N 1
ATOM 1518 C CA . VAL A 1 187 ? 1.011 11.571 -2.144 1.00 89.62 187 VAL A CA 1
ATOM 1519 C C . VAL A 1 187 ? 2.503 11.638 -1.849 1.00 89.62 187 VAL A C 1
ATOM 1521 O O . VAL A 1 187 ? 3.259 12.152 -2.667 1.00 89.62 187 VAL A O 1
ATOM 1524 N N . ARG A 1 188 ? 2.949 11.095 -0.709 1.00 88.31 188 ARG A N 1
ATOM 1525 C CA . ARG A 1 188 ? 4.356 11.227 -0.285 1.00 88.31 188 ARG A CA 1
ATOM 1526 C C . ARG A 1 188 ? 5.292 10.257 -1.003 1.00 88.31 188 ARG A C 1
ATOM 1528 O O . ARG A 1 188 ? 6.411 10.640 -1.322 1.00 88.31 188 ARG A O 1
ATOM 1535 N N . ALA A 1 189 ? 4.848 9.029 -1.267 1.00 89.50 189 ALA A N 1
ATOM 1536 C CA . ALA A 1 189 ? 5.643 8.026 -1.979 1.00 89.50 189 ALA A CA 1
ATOM 1537 C C . ALA A 1 189 ? 5.346 7.939 -3.488 1.00 89.50 189 ALA A C 1
ATOM 1539 O O . ALA A 1 189 ? 5.970 7.141 -4.178 1.00 89.50 189 ALA A O 1
ATOM 1540 N N . ASP A 1 190 ? 4.432 8.765 -4.013 1.00 92.12 190 ASP A N 1
ATOM 1541 C CA . ASP A 1 190 ? 4.149 8.887 -5.451 1.00 92.12 190 ASP A CA 1
ATOM 1542 C C . ASP A 1 190 ? 3.819 7.540 -6.133 1.0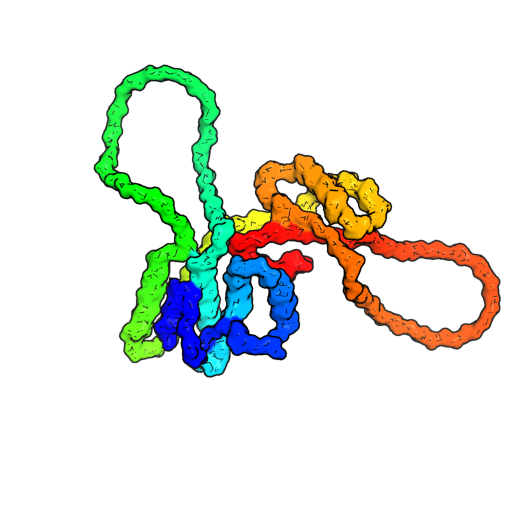0 92.12 190 ASP A C 1
ATOM 1544 O O . ASP A 1 190 ? 4.358 7.196 -7.192 1.00 92.12 190 ASP A O 1
ATOM 1548 N N . LEU A 1 191 ? 2.924 6.751 -5.516 1.00 92.69 191 LEU A N 1
ATOM 1549 C CA . LEU A 1 191 ? 2.479 5.445 -6.032 1.00 92.69 191 LEU A CA 1
ATOM 1550 C C . LEU A 1 191 ? 2.104 5.506 -7.521 1.00 92.69 191 LEU A C 1
ATOM 1552 O O . LEU A 1 191 ? 2.419 4.593 -8.284 1.00 92.69 191 LEU A O 1
ATOM 1556 N N . ASN A 1 192 ? 1.439 6.579 -7.947 1.00 92.50 192 ASN A N 1
ATOM 1557 C CA . ASN A 1 192 ? 1.008 6.747 -9.330 1.00 92.50 192 ASN A CA 1
ATOM 1558 C C . ASN A 1 192 ? 2.194 6.812 -10.302 1.00 92.50 192 ASN A C 1
ATOM 1560 O O . ASN A 1 192 ? 2.125 6.213 -11.379 1.00 92.50 192 ASN A O 1
ATOM 1564 N N . GLY A 1 193 ? 3.281 7.495 -9.937 1.00 92.69 193 GLY A N 1
ATOM 1565 C CA . GLY A 1 193 ? 4.495 7.514 -10.744 1.00 92.69 193 GLY A CA 1
ATOM 1566 C C . GLY A 1 193 ? 5.181 6.145 -10.805 1.00 92.69 193 GLY A C 1
ATOM 1567 O O . GLY A 1 193 ? 5.572 5.713 -11.890 1.00 92.69 193 GLY A O 1
ATOM 1568 N N . HIS A 1 194 ? 5.214 5.403 -9.694 1.00 93.06 194 HIS A N 1
ATOM 1569 C CA . HIS A 1 194 ? 5.722 4.024 -9.675 1.00 93.06 194 HIS A CA 1
ATOM 1570 C C . HIS A 1 194 ? 4.886 3.075 -10.554 1.00 93.06 194 HIS A C 1
ATOM 1572 O O . HIS A 1 194 ? 5.441 2.316 -11.347 1.00 93.06 194 HIS A O 1
ATOM 1578 N N . LEU A 1 195 ? 3.551 3.155 -10.496 1.00 93.25 195 LEU A N 1
ATOM 1579 C CA . LEU A 1 195 ? 2.659 2.375 -11.366 1.00 93.25 195 LEU A CA 1
ATOM 1580 C C . LEU A 1 195 ? 2.841 2.729 -12.846 1.00 93.25 195 LEU A C 1
ATOM 1582 O O . LEU A 1 195 ? 2.816 1.848 -13.709 1.00 93.25 195 LEU A O 1
ATOM 1586 N N . LYS A 1 196 ? 3.050 4.015 -13.153 1.00 93.62 196 LYS A N 1
ATOM 1587 C CA . LYS A 1 196 ? 3.382 4.450 -14.511 1.00 93.62 196 LYS A CA 1
ATOM 1588 C C . LYS A 1 196 ? 4.709 3.844 -14.966 1.00 93.62 196 LYS A C 1
ATOM 1590 O O . LYS A 1 196 ? 4.758 3.352 -16.086 1.00 93.62 196 LYS A O 1
ATOM 1595 N N . ALA A 1 197 ? 5.738 3.823 -14.118 1.00 92.81 197 ALA A N 1
ATOM 1596 C CA . ALA A 1 197 ? 7.018 3.195 -14.439 1.00 92.81 197 ALA A CA 1
ATOM 1597 C C . ALA A 1 197 ? 6.865 1.687 -14.701 1.00 92.81 197 ALA A C 1
ATOM 1599 O O . ALA A 1 197 ? 7.364 1.192 -15.707 1.00 92.81 197 ALA A O 1
ATOM 1600 N N . LEU A 1 198 ? 6.106 0.964 -13.872 1.00 92.88 198 LEU A N 1
ATOM 1601 C CA . LEU A 1 198 ? 5.823 -0.457 -14.107 1.00 92.88 198 LEU A CA 1
ATOM 1602 C C . LEU A 1 198 ? 5.142 -0.680 -15.463 1.00 92.88 198 LEU A C 1
ATOM 1604 O O . LEU A 1 198 ? 5.574 -1.522 -16.241 1.00 92.88 198 LEU A O 1
ATOM 1608 N N . LYS A 1 199 ? 4.136 0.125 -15.812 1.00 93.88 199 LYS A N 1
ATOM 1609 C CA . LYS A 1 199 ? 3.520 0.069 -17.146 1.00 93.88 199 LYS A CA 1
ATOM 1610 C C . LYS A 1 199 ? 4.526 0.392 -18.261 1.00 93.88 199 LYS A C 1
ATOM 1612 O O . LYS A 1 199 ? 4.542 -0.267 -19.295 1.00 93.88 199 LYS A O 1
ATOM 1617 N N . ASP A 1 200 ? 5.345 1.417 -18.068 1.00 93.75 200 ASP A N 1
ATOM 1618 C CA . ASP A 1 200 ? 6.269 1.907 -19.086 1.00 93.75 200 ASP A CA 1
ATOM 1619 C C . ASP A 1 200 ? 7.386 0.894 -19.394 1.00 93.75 200 ASP A C 1
ATOM 1621 O O . ASP A 1 200 ? 7.702 0.690 -20.568 1.00 93.75 200 ASP A O 1
ATOM 1625 N N . TYR A 1 201 ? 7.925 0.223 -18.369 1.00 93.31 201 TYR A N 1
ATOM 1626 C CA . TYR A 1 201 ? 9.046 -0.714 -18.495 1.00 93.31 201 TYR A CA 1
ATOM 1627 C C . TYR A 1 201 ? 8.612 -2.189 -18.547 1.00 93.31 201 TYR A C 1
ATOM 1629 O O . TYR A 1 201 ? 9.060 -2.915 -19.425 1.00 93.31 201 TYR A O 1
ATOM 1637 N N . PHE A 1 202 ? 7.711 -2.653 -17.679 1.00 92.69 202 PHE A N 1
ATOM 1638 C CA . PHE A 1 202 ? 7.326 -4.075 -17.640 1.00 92.69 202 PHE A CA 1
ATOM 1639 C C . PHE A 1 202 ? 6.272 -4.431 -18.690 1.00 92.69 202 PHE A C 1
ATOM 1641 O O . PHE A 1 202 ? 6.291 -5.533 -19.227 1.00 92.69 202 PHE A O 1
ATOM 1648 N N . LEU A 1 203 ? 5.381 -3.494 -19.037 1.00 94.31 203 LEU A N 1
ATOM 1649 C CA . LEU A 1 203 ? 4.398 -3.688 -20.116 1.00 94.31 203 LEU A CA 1
ATOM 1650 C C . LEU A 1 203 ? 4.869 -3.111 -21.458 1.00 94.31 203 LEU A C 1
ATOM 1652 O O . LEU A 1 203 ? 4.065 -2.958 -22.378 1.00 94.31 203 LEU A O 1
ATOM 1656 N N . LEU A 1 204 ? 6.163 -2.790 -21.565 1.00 93.00 204 LEU A N 1
ATOM 1657 C CA . LEU A 1 204 ? 6.826 -2.333 -22.789 1.00 93.00 204 LEU A CA 1
ATOM 1658 C C . LEU A 1 204 ? 6.176 -1.094 -23.436 1.00 93.00 204 LEU A C 1
ATOM 1660 O O . LEU A 1 204 ? 6.274 -0.905 -24.649 1.00 93.00 204 LEU A O 1
ATOM 1664 N N . ALA A 1 205 ? 5.515 -0.224 -22.659 1.00 93.25 205 ALA A N 1
ATOM 1665 C CA . ALA A 1 205 ? 4.882 0.967 -23.233 1.00 93.25 205 ALA A CA 1
ATOM 1666 C C . ALA A 1 205 ? 5.917 1.980 -23.769 1.00 93.25 205 ALA A C 1
ATOM 1668 O O . ALA A 1 205 ? 5.611 2.727 -24.699 1.00 93.25 205 ALA A O 1
ATOM 1669 N N . LYS A 1 206 ? 7.152 1.972 -23.241 1.00 91.81 206 LYS A N 1
ATOM 1670 C CA . LYS A 1 206 ? 8.319 2.674 -23.812 1.00 91.81 206 LYS A CA 1
ATOM 1671 C C . LYS A 1 206 ? 9.011 1.825 -24.883 1.00 91.81 206 LYS A C 1
ATOM 1673 O O . LYS A 1 206 ? 10.145 1.377 -24.720 1.00 91.81 206 LYS A O 1
ATOM 1678 N N . GLY A 1 207 ? 8.302 1.556 -25.977 1.00 93.44 207 GLY A N 1
ATOM 1679 C CA . GLY A 1 207 ? 8.808 0.698 -27.054 1.00 93.44 207 GLY A CA 1
ATOM 1680 C C . GLY A 1 207 ? 10.074 1.233 -27.737 1.00 93.44 207 GLY A C 1
ATOM 1681 O O . GLY A 1 207 ? 10.904 0.445 -28.174 1.00 93.44 207 GLY A O 1
ATOM 1682 N N . ASP A 1 208 ? 10.256 2.552 -27.780 1.00 94.56 208 ASP A N 1
ATOM 1683 C CA . ASP A 1 208 ? 11.453 3.226 -28.296 1.00 94.56 208 ASP A CA 1
ATOM 1684 C C . ASP A 1 208 ? 12.712 2.898 -27.481 1.00 94.56 208 ASP A C 1
ATOM 1686 O O . ASP A 1 208 ? 13.756 2.578 -28.054 1.00 94.56 208 ASP A O 1
ATOM 1690 N N . PHE A 1 209 ? 12.595 2.899 -26.152 1.00 94.94 209 PHE A N 1
ATOM 1691 C CA . PHE A 1 209 ? 13.657 2.472 -25.246 1.00 94.94 209 PHE A CA 1
ATOM 1692 C C . PHE A 1 209 ? 14.049 1.014 -25.492 1.00 94.94 209 PHE A C 1
ATOM 1694 O O . PHE A 1 209 ? 15.228 0.721 -25.699 1.00 94.94 209 PHE A O 1
ATOM 1701 N N . PHE A 1 210 ? 13.072 0.102 -25.529 1.00 94.62 210 PHE A N 1
ATOM 1702 C CA . PHE A 1 210 ? 13.348 -1.318 -25.760 1.00 94.62 210 PHE A CA 1
ATOM 1703 C C . PHE A 1 210 ? 13.900 -1.580 -27.158 1.00 94.62 210 PHE A C 1
ATOM 1705 O O . PHE A 1 210 ? 14.817 -2.383 -27.306 1.00 94.62 210 PHE A O 1
ATOM 1712 N N . GLN A 1 211 ? 13.411 -0.873 -28.177 1.00 95.19 211 GLN A N 1
ATOM 1713 C CA . GLN A 1 211 ? 13.960 -0.962 -29.523 1.00 95.19 211 GLN A CA 1
ATOM 1714 C C . GLN A 1 211 ? 15.431 -0.529 -29.541 1.00 95.19 211 GLN A C 1
ATOM 1716 O O . GLN A 1 211 ? 16.276 -1.277 -30.032 1.00 95.19 211 GLN A O 1
ATOM 1721 N N . CYS A 1 212 ? 15.753 0.628 -28.954 1.00 95.00 212 CYS A N 1
ATOM 1722 C CA . CYS A 1 212 ? 17.132 1.099 -28.858 1.00 95.00 212 CYS A CA 1
ATOM 1723 C C . CYS A 1 212 ? 18.007 0.105 -28.078 1.00 95.00 212 CYS A C 1
ATOM 1725 O O . CYS A 1 212 ? 19.115 -0.205 -28.506 1.00 95.00 212 CYS A O 1
ATOM 1727 N N . PHE A 1 213 ? 17.512 -0.440 -26.965 1.00 94.94 213 PHE A N 1
ATOM 1728 C CA . PHE A 1 213 ? 18.229 -1.449 -26.185 1.00 94.94 213 PHE A CA 1
ATOM 1729 C C . PHE A 1 213 ? 18.537 -2.702 -27.009 1.00 94.94 213 PHE A C 1
ATOM 1731 O O . PHE A 1 213 ? 19.686 -3.147 -27.028 1.00 94.94 213 PHE A O 1
ATOM 1738 N N . LEU A 1 214 ? 17.548 -3.254 -27.717 1.00 93.31 214 LEU A N 1
ATOM 1739 C CA . LEU A 1 214 ? 17.714 -4.449 -28.548 1.00 93.31 214 LEU A CA 1
ATOM 1740 C C . LEU A 1 214 ? 18.671 -4.208 -29.723 1.00 93.31 214 LEU A C 1
ATOM 1742 O O . LEU A 1 214 ? 19.426 -5.106 -30.093 1.00 93.31 214 LEU A O 1
ATOM 1746 N N . GLU A 1 215 ? 18.674 -3.005 -30.302 1.00 94.56 215 GLU A N 1
ATOM 1747 C CA . GLU A 1 215 ? 19.614 -2.618 -31.359 1.00 94.56 215 GLU A CA 1
ATOM 1748 C C . GLU A 1 215 ? 21.059 -2.550 -30.838 1.00 94.56 215 GLU A C 1
ATOM 1750 O O . GLU A 1 215 ? 21.955 -3.145 -31.445 1.00 94.56 215 GLU A O 1
ATOM 1755 N N . GLU A 1 216 ? 21.279 -1.906 -29.688 1.00 92.62 216 GLU A N 1
ATOM 1756 C CA . GLU A 1 216 ? 22.602 -1.773 -29.061 1.00 92.62 216 GLU A CA 1
ATOM 1757 C C . GLU A 1 216 ? 23.154 -3.123 -28.577 1.00 92.62 216 GLU A C 1
ATOM 1759 O O . GLU A 1 216 ? 24.325 -3.446 -28.785 1.00 92.62 216 GLU A O 1
ATOM 1764 N N . SER A 1 217 ? 22.307 -3.961 -27.978 1.00 92.06 217 SER A N 1
ATOM 1765 C CA . SER A 1 217 ? 22.701 -5.266 -27.425 1.00 92.06 217 SER A CA 1
ATOM 1766 C C . SER A 1 217 ? 22.737 -6.396 -28.462 1.00 92.06 217 SER A C 1
ATOM 1768 O O . SER A 1 217 ? 23.247 -7.480 -28.171 1.00 92.06 217 SER A O 1
ATOM 1770 N N . ARG A 1 218 ? 22.291 -6.158 -29.706 1.00 90.31 218 ARG A N 1
ATOM 1771 C CA . ARG A 1 218 ? 22.190 -7.177 -30.770 1.00 90.31 218 ARG A CA 1
ATOM 1772 C C . ARG A 1 218 ? 23.475 -7.964 -30.999 1.00 90.31 218 ARG A C 1
ATOM 1774 O O . ARG A 1 218 ? 23.432 -9.151 -31.302 1.00 90.31 218 ARG A O 1
ATOM 1781 N N . HIS A 1 219 ? 24.625 -7.300 -30.926 1.00 89.19 219 HIS A N 1
ATOM 1782 C CA . HIS A 1 219 ? 25.915 -7.942 -31.164 1.00 89.19 219 HIS A CA 1
ATOM 1783 C C . HIS A 1 219 ? 26.323 -8.886 -30.022 1.00 89.19 219 HIS A C 1
ATOM 1785 O O . HIS A 1 219 ? 26.980 -9.890 -30.291 1.00 89.19 219 HIS A O 1
ATOM 1791 N N . LEU A 1 220 ? 25.892 -8.598 -28.789 1.00 87.31 220 LEU A N 1
ATOM 1792 C CA . LEU A 1 220 ? 26.106 -9.441 -27.610 1.00 87.31 220 LEU A CA 1
ATOM 1793 C C . LEU A 1 220 ? 25.132 -10.619 -27.604 1.00 87.31 220 LEU A C 1
ATOM 1795 O O . LEU A 1 220 ? 25.551 -11.756 -27.404 1.00 87.31 220 LEU A O 1
ATOM 1799 N N . MET A 1 221 ? 23.857 -10.362 -27.917 1.00 86.88 221 MET A N 1
ATOM 1800 C CA . MET A 1 221 ? 22.805 -11.383 -27.872 1.00 86.88 221 MET A CA 1
ATOM 1801 C C . MET A 1 221 ? 22.851 -12.389 -29.032 1.00 86.88 221 MET A C 1
ATOM 1803 O O . MET A 1 221 ? 22.173 -13.405 -29.001 1.00 86.88 221 MET A O 1
ATOM 1807 N N . ARG A 1 222 ? 23.702 -12.170 -30.045 1.00 85.50 222 ARG A N 1
ATOM 1808 C CA . ARG A 1 222 ? 23.988 -13.176 -31.090 1.00 85.50 222 ARG A CA 1
ATOM 1809 C C . ARG A 1 222 ? 24.701 -14.418 -30.563 1.00 85.50 222 ARG A C 1
ATOM 1811 O O . ARG A 1 222 ? 24.692 -15.446 -31.236 1.00 85.50 222 ARG A O 1
ATOM 1818 N N . LEU A 1 223 ? 25.392 -14.294 -29.433 1.00 84.00 223 LEU A N 1
ATOM 1819 C CA . LEU A 1 223 ? 26.075 -15.398 -28.774 1.00 84.00 223 LEU A CA 1
ATOM 1820 C C . LEU A 1 223 ? 25.268 -15.814 -27.539 1.00 84.00 223 LEU A C 1
ATOM 1822 O O . LEU A 1 223 ? 24.624 -14.959 -26.930 1.00 84.00 223 LEU A O 1
ATOM 1826 N N . PRO A 1 224 ? 25.322 -17.094 -27.130 1.00 81.69 224 PRO A N 1
ATOM 1827 C CA . PRO A 1 224 ? 24.716 -17.523 -25.876 1.00 81.69 224 PRO A CA 1
ATOM 1828 C C . PRO A 1 224 ? 25.253 -16.709 -24.684 1.00 81.69 224 PRO A C 1
ATOM 1830 O O . PRO A 1 224 ? 26.452 -16.390 -24.661 1.00 81.69 224 PRO A O 1
ATOM 1833 N N . PRO A 1 225 ? 24.414 -16.395 -23.679 1.00 83.62 225 PRO A N 1
ATOM 1834 C CA . PRO A 1 225 ? 24.833 -15.618 -22.527 1.00 83.62 225 PRO A CA 1
ATOM 1835 C C . PRO A 1 225 ? 25.929 -16.331 -21.749 1.00 83.62 225 PRO A C 1
ATOM 1837 O O . PRO A 1 225 ? 25.860 -17.523 -21.439 1.00 83.62 225 PRO A O 1
ATOM 1840 N N . ARG A 1 226 ? 26.948 -15.562 -21.373 1.00 82.50 226 ARG A N 1
ATOM 1841 C CA . ARG A 1 226 ? 27.993 -16.021 -20.463 1.00 82.50 226 ARG A CA 1
ATOM 1842 C C . ARG A 1 226 ? 27.449 -15.982 -19.044 1.00 82.50 226 ARG A C 1
ATOM 1844 O O . ARG A 1 226 ? 27.191 -14.902 -18.526 1.00 82.50 226 ARG A O 1
ATOM 1851 N N . GLN A 1 227 ? 27.325 -17.138 -18.398 1.00 76.94 227 GLN A N 1
ATOM 1852 C CA . GLN A 1 227 ? 26.706 -17.255 -17.068 1.00 76.94 227 GLN A CA 1
ATOM 1853 C C . GLN A 1 227 ? 27.290 -16.300 -16.011 1.00 76.94 227 GLN A C 1
ATOM 1855 O O . GLN A 1 227 ? 26.569 -15.873 -15.120 1.00 76.94 227 GLN A O 1
ATOM 1860 N N . SER A 1 228 ? 28.577 -15.952 -16.108 1.00 79.81 228 SER A N 1
ATOM 1861 C CA . SER A 1 228 ? 29.254 -15.068 -15.154 1.00 79.81 228 SER A CA 1
ATOM 1862 C C . SER A 1 228 ? 29.259 -13.582 -15.525 1.00 79.81 228 SER A C 1
ATOM 1864 O O . SER A 1 228 ? 29.500 -12.763 -14.643 1.00 79.81 228 SER A O 1
ATOM 1866 N N . THR A 1 229 ? 29.044 -13.210 -16.794 1.00 85.25 229 THR A N 1
ATOM 1867 C CA . THR A 1 229 ? 29.198 -11.811 -17.255 1.00 85.25 229 THR A CA 1
ATOM 1868 C C . THR A 1 229 ? 27.985 -11.243 -17.980 1.00 85.25 229 THR A C 1
ATOM 1870 O O . THR A 1 229 ? 27.935 -10.035 -18.168 1.00 85.25 229 THR A O 1
ATOM 1873 N N . ALA A 1 230 ? 26.992 -12.062 -18.342 1.00 85.12 230 ALA A N 1
ATOM 1874 C CA . ALA A 1 230 ? 25.859 -11.644 -19.170 1.00 85.12 230 ALA A CA 1
ATOM 1875 C C . ALA A 1 230 ? 25.110 -10.414 -18.624 1.00 85.12 230 ALA A C 1
ATOM 1877 O O . ALA A 1 230 ? 24.805 -9.506 -19.390 1.00 85.12 230 ALA A O 1
ATOM 1878 N N . GLU A 1 231 ? 24.857 -10.353 -17.313 1.00 87.25 231 GLU A N 1
ATOM 1879 C CA . GLU A 1 231 ? 24.199 -9.203 -16.670 1.00 87.25 231 GLU A CA 1
ATOM 1880 C C . GLU A 1 231 ? 25.039 -7.921 -16.800 1.00 87.25 231 GLU A C 1
ATOM 1882 O O . GLU A 1 231 ? 24.543 -6.886 -17.247 1.00 87.25 231 GLU A O 1
ATOM 1887 N N . SER A 1 232 ? 26.335 -8.004 -16.490 1.00 87.50 232 SER A N 1
ATOM 1888 C CA . SER A 1 232 ? 27.273 -6.879 -16.594 1.00 87.50 232 SER A CA 1
ATOM 1889 C C . SER A 1 232 ? 27.463 -6.406 -18.036 1.00 87.50 232 SER A C 1
ATOM 1891 O O . SER A 1 232 ? 27.540 -5.203 -18.284 1.00 87.50 232 SER A O 1
ATOM 1893 N N . ASP A 1 233 ? 27.515 -7.340 -18.988 1.00 89.19 233 ASP A N 1
ATOM 1894 C CA . ASP A 1 233 ? 27.701 -7.051 -20.410 1.00 89.19 233 ASP A CA 1
ATOM 1895 C C . ASP A 1 233 ? 26.475 -6.317 -20.989 1.00 89.19 233 ASP A C 1
ATOM 1897 O O . ASP A 1 233 ? 26.629 -5.405 -21.804 1.00 89.19 233 ASP A O 1
ATOM 1901 N N . LEU A 1 234 ? 25.260 -6.660 -20.537 1.00 90.88 234 LEU A N 1
ATOM 1902 C CA . LEU A 1 234 ? 24.015 -6.004 -20.959 1.00 90.88 234 LEU A CA 1
ATOM 1903 C C . LEU A 1 234 ? 23.730 -4.677 -20.244 1.00 90.88 234 LEU A C 1
ATOM 1905 O O . LEU A 1 234 ? 22.979 -3.857 -20.777 1.00 90.88 234 LEU A O 1
ATOM 1909 N N . MET A 1 235 ? 24.354 -4.423 -19.091 1.00 90.12 235 MET A N 1
ATOM 1910 C CA . MET A 1 235 ? 24.177 -3.175 -18.344 1.00 90.12 235 MET A CA 1
ATOM 1911 C C . MET A 1 235 ? 24.559 -1.942 -19.175 1.00 90.12 235 MET A C 1
ATOM 1913 O O . MET A 1 235 ? 23.857 -0.932 -19.151 1.00 90.12 235 MET A O 1
ATOM 1917 N N . VAL A 1 236 ? 25.648 -2.023 -19.947 1.00 92.12 236 VAL A N 1
ATOM 1918 C CA . VAL A 1 236 ? 26.127 -0.896 -20.764 1.00 92.12 236 VAL A CA 1
ATOM 1919 C C . VAL A 1 236 ? 25.140 -0.554 -21.894 1.00 92.12 236 VAL A C 1
ATOM 1921 O O . VAL A 1 236 ? 24.703 0.596 -21.945 1.00 92.12 236 VAL A O 1
ATOM 1924 N N . PRO A 1 237 ? 24.713 -1.497 -22.762 1.00 93.12 237 PRO A N 1
ATOM 1925 C CA . PRO A 1 237 ? 23.643 -1.248 -23.733 1.00 93.12 237 PRO A CA 1
ATOM 1926 C C . PRO A 1 237 ? 22.343 -0.732 -23.108 1.00 93.12 237 PRO A C 1
ATOM 1928 O O . PRO A 1 237 ? 21.699 0.146 -23.680 1.00 93.12 237 PRO A O 1
ATOM 1931 N N . PHE A 1 238 ? 21.964 -1.245 -21.933 1.00 93.50 238 PHE A N 1
ATOM 1932 C CA . PHE A 1 238 ? 20.758 -0.824 -21.217 1.00 93.50 238 PHE A CA 1
ATOM 1933 C C . PHE A 1 238 ? 20.832 0.649 -20.788 1.00 93.50 238 PHE A C 1
ATOM 1935 O O . PHE A 1 238 ? 19.912 1.426 -21.048 1.00 93.50 238 PHE A O 1
ATOM 1942 N N . GLN A 1 239 ? 21.963 1.071 -20.216 1.00 91.56 239 GLN A N 1
ATOM 1943 C CA . GLN A 1 239 ? 22.208 2.470 -19.850 1.00 91.56 239 GLN A CA 1
ATOM 1944 C C . GLN A 1 239 ? 22.345 3.386 -21.075 1.00 91.56 239 GLN A C 1
ATOM 1946 O O . GLN A 1 239 ? 21.856 4.513 -21.059 1.00 91.56 239 GLN A O 1
ATOM 1951 N N . LEU A 1 240 ? 22.971 2.920 -22.159 1.00 92.25 240 LEU A N 1
ATOM 1952 C CA . LEU A 1 240 ? 23.073 3.696 -23.398 1.00 92.25 240 LEU A CA 1
ATOM 1953 C C . LEU A 1 240 ? 21.701 3.937 -24.033 1.00 92.25 240 LEU A C 1
ATOM 1955 O O . LEU A 1 240 ? 21.419 5.056 -24.462 1.00 92.25 240 LEU A O 1
ATOM 1959 N N . ALA A 1 241 ? 20.840 2.918 -24.067 1.00 93.50 241 ALA A N 1
ATOM 1960 C CA . ALA A 1 241 ? 19.466 3.066 -24.533 1.00 93.50 241 ALA A CA 1
ATOM 1961 C C . ALA A 1 241 ? 18.690 4.068 -23.672 1.00 93.50 241 ALA A C 1
ATOM 1963 O O . ALA A 1 241 ? 17.975 4.916 -24.210 1.00 93.50 241 ALA A O 1
ATOM 1964 N N . ALA A 1 242 ? 18.899 4.031 -22.354 1.00 92.00 242 ALA A N 1
ATOM 1965 C CA . ALA A 1 242 ? 18.307 4.984 -21.428 1.00 92.00 242 ALA A CA 1
ATOM 1966 C C . ALA A 1 242 ? 18.721 6.422 -21.748 1.00 92.00 242 ALA A C 1
ATOM 1968 O O . ALA A 1 242 ? 17.860 7.261 -21.970 1.00 92.00 242 ALA A O 1
ATOM 1969 N N . ILE A 1 243 ? 20.020 6.689 -21.891 1.00 91.56 243 ILE A N 1
ATOM 1970 C CA . ILE A 1 243 ? 20.537 8.030 -22.218 1.00 91.56 243 ILE A CA 1
ATOM 1971 C C . ILE A 1 243 ? 19.981 8.550 -23.557 1.00 91.56 243 ILE A C 1
ATOM 1973 O O . ILE A 1 243 ? 19.803 9.753 -23.730 1.00 91.56 243 ILE A O 1
ATOM 1977 N N . LYS A 1 244 ? 19.714 7.662 -24.523 1.00 92.44 244 LYS A N 1
ATOM 1978 C CA . LYS A 1 244 ? 19.218 8.041 -25.856 1.00 92.44 244 LYS A CA 1
ATOM 1979 C C . LYS A 1 244 ? 17.717 8.323 -25.911 1.00 92.44 244 LYS A C 1
ATOM 1981 O O . LYS A 1 244 ? 17.293 9.103 -26.758 1.00 92.44 244 LYS A O 1
ATOM 1986 N N . THR A 1 245 ? 16.920 7.646 -25.086 1.00 91.06 245 THR A N 1
ATOM 1987 C CA . THR A 1 245 ? 15.453 7.580 -25.257 1.00 91.06 245 THR A CA 1
ATOM 1988 C C . THR A 1 245 ? 14.670 8.010 -24.021 1.00 91.06 245 THR A C 1
ATOM 1990 O O . THR A 1 245 ? 13.535 8.471 -24.130 1.00 91.06 245 THR A O 1
ATOM 1993 N N . ILE A 1 246 ? 15.262 7.895 -22.834 1.00 88.50 246 ILE A N 1
ATOM 1994 C CA . ILE A 1 246 ? 14.630 8.275 -21.577 1.00 88.50 246 ILE A CA 1
ATOM 1995 C C . ILE A 1 246 ? 14.946 9.744 -21.307 1.00 88.50 246 ILE A C 1
ATOM 1997 O O . ILE A 1 246 ? 16.084 10.190 -21.397 1.00 88.50 246 ILE A O 1
ATOM 2001 N N . SER A 1 247 ? 13.902 10.508 -20.997 1.00 82.81 247 SER A N 1
ATOM 2002 C CA . SER A 1 247 ? 14.027 11.909 -20.606 1.00 82.81 247 SER A CA 1
ATOM 2003 C C . SER A 1 247 ? 14.587 12.022 -19.187 1.00 82.81 247 SER A C 1
ATOM 2005 O O . SER A 1 247 ? 14.223 11.223 -18.325 1.00 82.81 247 SER A O 1
ATOM 2007 N N . ASP A 1 248 ? 15.379 13.067 -18.932 1.00 79.50 248 ASP A N 1
ATOM 2008 C CA . ASP A 1 248 ? 15.923 13.404 -17.605 1.00 79.50 248 ASP A CA 1
ATOM 2009 C C . ASP A 1 248 ? 14.845 13.543 -16.505 1.00 79.50 248 ASP A C 1
ATOM 2011 O O . ASP A 1 248 ? 15.144 13.435 -15.319 1.00 79.50 248 ASP A O 1
ATOM 2015 N N . GLU A 1 249 ? 13.578 13.735 -16.886 1.00 78.62 249 GLU A N 1
ATOM 2016 C CA . GLU A 1 249 ? 12.433 13.824 -15.971 1.00 78.62 249 GLU A CA 1
ATOM 2017 C C . GLU A 1 249 ? 12.007 12.463 -15.377 1.00 78.62 249 GLU A C 1
ATOM 2019 O O . GLU A 1 249 ? 11.254 12.406 -14.399 1.00 78.62 249 GLU A O 1
ATOM 2024 N N . ASP A 1 250 ? 12.453 11.338 -15.950 1.00 86.06 250 ASP A N 1
ATOM 2025 C CA . ASP A 1 250 ? 12.077 9.998 -15.486 1.00 86.06 250 ASP A CA 1
ATOM 2026 C C . ASP A 1 250 ? 12.959 9.522 -14.321 1.00 86.06 250 ASP A C 1
ATOM 2028 O O . ASP A 1 250 ? 13.853 8.682 -14.453 1.00 86.06 250 ASP A O 1
ATOM 2032 N N . LYS A 1 251 ? 12.653 10.037 -13.127 1.00 89.44 251 LYS A N 1
ATOM 2033 C CA . LYS A 1 251 ? 13.325 9.662 -11.870 1.00 89.44 251 LYS A CA 1
ATOM 2034 C C . LYS A 1 251 ? 13.224 8.164 -11.523 1.00 89.44 251 LYS A C 1
ATOM 2036 O O . LYS A 1 251 ? 13.998 7.678 -10.696 1.00 89.44 251 LYS A O 1
ATOM 2041 N N . TYR A 1 252 ? 12.293 7.420 -12.129 1.00 91.06 252 TYR A N 1
ATOM 2042 C CA . TYR A 1 252 ? 12.027 6.016 -11.791 1.00 91.06 252 TYR A CA 1
ATOM 2043 C C . TYR A 1 252 ? 12.912 5.024 -12.526 1.00 91.06 252 TYR A C 1
ATOM 2045 O O . TYR A 1 252 ? 13.028 3.890 -12.065 1.00 91.06 252 TYR A O 1
ATOM 2053 N N . PHE A 1 253 ? 13.553 5.428 -13.625 1.00 90.56 253 PHE A N 1
ATOM 2054 C CA . PHE A 1 253 ? 14.433 4.534 -14.375 1.00 90.56 253 PHE A CA 1
ATOM 2055 C C . PHE A 1 253 ? 15.568 3.974 -13.508 1.00 90.56 253 PHE A C 1
ATOM 2057 O O . PHE A 1 253 ? 15.898 2.799 -13.608 1.00 90.56 253 PHE A O 1
ATOM 2064 N N . SER A 1 254 ? 16.091 4.779 -12.575 1.00 90.31 254 SER A N 1
ATOM 2065 C CA . SER A 1 254 ? 17.121 4.363 -11.608 1.00 90.31 254 SER A CA 1
ATOM 2066 C C . SER A 1 254 ? 16.738 3.144 -10.752 1.00 90.31 254 SER A C 1
ATOM 2068 O O . SER A 1 254 ? 17.610 2.502 -10.171 1.00 90.31 254 SER A O 1
ATOM 2070 N N . ARG A 1 255 ? 15.441 2.820 -10.675 1.00 90.25 255 ARG A N 1
ATOM 2071 C CA . ARG A 1 255 ? 14.892 1.687 -9.921 1.00 90.25 255 ARG A CA 1
ATOM 2072 C C . ARG A 1 255 ? 14.715 0.431 -10.766 1.00 90.25 255 ARG A C 1
ATOM 2074 O O . ARG A 1 255 ? 14.436 -0.619 -10.198 1.00 90.25 255 ARG A O 1
ATOM 2081 N N . VAL A 1 256 ? 14.838 0.536 -12.087 1.00 92.06 256 VAL A N 1
ATOM 2082 C CA . VAL A 1 256 ? 14.716 -0.585 -13.019 1.00 92.06 256 VAL A CA 1
ATOM 2083 C C . VAL A 1 256 ? 16.109 -1.147 -13.279 1.00 92.06 256 VAL A C 1
ATOM 2085 O O . VAL A 1 256 ? 17.009 -0.426 -13.707 1.00 92.06 256 VAL A O 1
ATOM 2088 N N . SER A 1 257 ? 16.285 -2.444 -13.060 1.00 90.50 257 SER A N 1
ATOM 2089 C CA . SER A 1 257 ? 17.534 -3.146 -13.356 1.00 90.50 257 SER A CA 1
ATOM 2090 C C . SER A 1 257 ? 17.278 -4.405 -14.165 1.00 90.50 257 SER A C 1
ATOM 2092 O O . SER A 1 257 ? 16.246 -5.053 -14.025 1.00 90.50 257 SER A O 1
ATOM 2094 N N . LEU A 1 258 ? 18.238 -4.761 -15.012 1.00 90.25 258 LEU A N 1
ATOM 2095 C CA . LEU A 1 258 ? 18.221 -6.030 -15.721 1.00 90.25 258 LEU A CA 1
ATOM 2096 C C . LEU A 1 258 ? 18.801 -7.125 -14.823 1.00 90.25 258 LEU A C 1
ATOM 2098 O O . LEU A 1 258 ? 19.845 -6.923 -14.206 1.00 90.25 258 LEU A O 1
ATOM 2102 N N . ARG A 1 259 ? 18.155 -8.286 -14.788 1.00 87.12 259 ARG A N 1
ATOM 2103 C CA . ARG A 1 259 ? 18.624 -9.479 -14.087 1.00 87.12 259 ARG A CA 1
ATOM 2104 C C . ARG A 1 259 ? 18.725 -10.653 -15.036 1.00 87.12 259 ARG A C 1
ATOM 2106 O O . ARG A 1 259 ? 17.843 -10.875 -15.863 1.00 87.12 259 ARG A O 1
ATOM 2113 N N . MET A 1 260 ? 19.784 -11.435 -14.863 1.00 82.69 260 MET A N 1
ATOM 2114 C CA . MET A 1 260 ? 19.921 -12.733 -15.511 1.00 82.69 260 MET A CA 1
ATOM 2115 C C . MET A 1 260 ? 19.902 -13.823 -14.430 1.00 82.69 260 MET A C 1
ATOM 2117 O O . MET A 1 260 ? 20.882 -13.967 -13.695 1.00 82.69 260 MET A O 1
ATOM 2121 N N . PRO A 1 261 ? 18.818 -14.607 -14.299 1.00 70.19 261 PRO A N 1
ATOM 2122 C CA . PRO A 1 261 ? 18.788 -15.762 -13.421 1.00 70.19 261 PRO A CA 1
ATOM 2123 C C . PRO A 1 261 ? 19.926 -16.704 -13.802 1.00 70.19 261 PRO A C 1
ATOM 2125 O O . PRO A 1 261 ? 20.091 -17.082 -14.965 1.00 70.19 261 PRO A O 1
ATOM 2128 N N . SER A 1 262 ? 20.736 -17.092 -12.821 1.00 59.88 262 SER A N 1
ATOM 2129 C CA . SER A 1 262 ? 21.770 -18.093 -13.045 1.00 59.88 262 SER A CA 1
ATOM 2130 C C . SER A 1 262 ? 21.095 -19.419 -13.405 1.00 59.88 262 SER A C 1
ATOM 2132 O O . SER A 1 262 ? 20.419 -20.024 -12.573 1.00 59.88 262 SER A O 1
ATOM 2134 N N . PHE A 1 263 ? 21.269 -19.884 -14.644 1.00 54.62 263 PHE A N 1
ATOM 2135 C CA . PHE A 1 263 ? 20.858 -21.226 -15.058 1.00 54.62 263 PHE A CA 1
ATOM 2136 C C . PHE A 1 263 ? 21.674 -22.259 -14.270 1.00 54.62 263 PHE A C 1
ATOM 2138 O O . PHE A 1 263 ? 22.790 -22.607 -14.651 1.00 54.62 263 PHE A O 1
ATOM 2145 N N . GLY A 1 264 ? 21.144 -22.701 -13.126 1.00 44.72 264 GLY A N 1
ATOM 2146 C CA . GLY A 1 264 ? 21.930 -23.503 -12.193 1.00 44.72 264 GLY A CA 1
ATOM 2147 C C . GLY A 1 264 ? 21.197 -24.113 -11.002 1.00 44.72 264 GLY A C 1
ATOM 2148 O O . GLY A 1 264 ? 21.879 -24.556 -10.093 1.00 44.72 264 GLY A O 1
ATOM 2149 N N . ILE A 1 265 ? 19.860 -24.178 -10.988 1.00 39.53 265 ILE A N 1
ATOM 2150 C CA . ILE A 1 265 ? 19.095 -25.177 -10.220 1.00 39.53 265 ILE A CA 1
ATOM 2151 C C . ILE A 1 265 ? 17.880 -25.540 -11.079 1.00 39.53 265 ILE A C 1
ATOM 2153 O O . ILE A 1 265 ? 17.073 -24.683 -11.422 1.00 39.53 265 ILE A O 1
ATOM 2157 N N . THR A 1 266 ? 17.791 -26.803 -11.481 1.00 36.03 266 THR A N 1
ATOM 2158 C CA . THR A 1 266 ? 16.711 -27.400 -12.279 1.00 36.03 266 THR A CA 1
ATOM 2159 C C . THR A 1 266 ? 15.317 -27.021 -11.770 1.00 36.03 266 THR A C 1
ATOM 2161 O O . THR A 1 266 ? 14.788 -27.661 -10.864 1.00 36.03 266 THR A O 1
ATOM 2164 N N . MET A 1 267 ? 14.678 -26.045 -12.411 1.00 33.53 267 MET A N 1
ATOM 2165 C CA . MET A 1 267 ? 13.228 -26.049 -12.583 1.00 33.53 267 MET A CA 1
ATOM 2166 C C . MET A 1 267 ? 12.965 -26.963 -13.772 1.00 33.53 267 MET A C 1
ATOM 2168 O O . MET A 1 267 ? 13.215 -26.605 -14.921 1.00 33.53 267 MET A O 1
ATOM 2172 N N . ALA A 1 268 ? 12.578 -28.201 -13.470 1.00 33.31 268 ALA A N 1
ATOM 2173 C CA . ALA A 1 268 ? 12.132 -29.150 -14.470 1.00 33.31 268 ALA A CA 1
ATOM 2174 C C . ALA A 1 268 ? 11.053 -28.469 -15.316 1.00 33.31 268 ALA A C 1
ATOM 2176 O O . ALA A 1 268 ? 9.980 -28.147 -14.808 1.00 33.31 268 ALA A O 1
ATOM 2177 N N . SER A 1 269 ? 11.344 -28.240 -16.599 1.00 34.25 269 SER A N 1
ATOM 2178 C CA . SER A 1 269 ? 10.303 -27.912 -17.558 1.00 34.25 269 SER A CA 1
ATOM 2179 C C . SER A 1 269 ? 9.254 -29.007 -17.440 1.00 34.25 269 SER A C 1
ATOM 2181 O O . SER A 1 269 ? 9.567 -30.189 -17.624 1.00 34.25 269 SER A O 1
ATOM 2183 N N . THR A 1 270 ? 8.033 -28.627 -17.099 1.00 31.42 270 THR A N 1
ATOM 2184 C CA . THR A 1 270 ? 6.864 -29.490 -17.108 1.00 31.42 270 THR A CA 1
ATOM 2185 C C . THR A 1 270 ? 6.635 -29.933 -18.554 1.00 31.42 270 THR A C 1
ATOM 2187 O O . THR A 1 270 ? 5.851 -29.341 -19.289 1.00 31.42 270 THR A O 1
ATOM 2190 N N . GLN A 1 271 ? 7.359 -30.960 -19.005 1.00 32.81 271 GLN A N 1
ATOM 2191 C CA . GLN A 1 271 ? 6.989 -31.708 -20.195 1.00 32.81 271 GLN A CA 1
ATOM 2192 C C . GLN A 1 271 ? 5.704 -32.443 -19.838 1.00 32.81 271 GLN A C 1
ATOM 2194 O O . GLN A 1 271 ? 5.712 -33.506 -19.215 1.00 32.81 271 GLN A O 1
ATOM 2199 N N . MET A 1 272 ? 4.581 -31.820 -20.183 1.00 27.86 272 MET A N 1
ATOM 2200 C CA . MET A 1 272 ? 3.292 -32.475 -20.150 1.00 27.86 272 MET A CA 1
ATOM 2201 C C . MET A 1 272 ? 3.348 -33.629 -21.149 1.00 27.86 272 MET A C 1
ATOM 2203 O O . MET A 1 272 ? 3.501 -33.458 -22.357 1.00 27.86 272 MET A O 1
ATOM 2207 N N . SER A 1 273 ? 3.328 -34.820 -20.575 1.00 28.53 273 SER A N 1
ATOM 2208 C CA . SER A 1 273 ? 3.320 -36.108 -21.237 1.00 28.53 273 SER A CA 1
ATOM 2209 C C . SER A 1 273 ? 2.130 -36.236 -22.191 1.00 28.53 273 SER A C 1
ATOM 2211 O O . SER A 1 273 ? 0.981 -36.016 -21.819 1.00 28.53 273 SER A O 1
ATOM 2213 N N . LEU A 1 274 ? 2.404 -36.668 -23.422 1.00 32.62 274 LEU A N 1
ATOM 2214 C CA . LEU A 1 274 ? 1.409 -37.271 -24.308 1.00 32.62 274 LEU A CA 1
ATOM 2215 C C . LEU A 1 274 ? 1.762 -38.758 -24.465 1.00 32.62 274 LEU A C 1
ATOM 2217 O O . LEU A 1 274 ? 2.903 -39.081 -24.812 1.00 32.62 274 LEU A O 1
ATOM 2221 N N . PRO A 1 275 ? 0.831 -39.688 -24.183 1.00 29.67 275 PRO A N 1
ATOM 2222 C CA . PRO A 1 275 ? 1.127 -41.112 -24.187 1.00 29.67 275 PRO A CA 1
ATOM 2223 C C . PRO A 1 275 ? 1.257 -41.614 -25.628 1.00 29.67 275 PRO A C 1
ATOM 2225 O O . PRO A 1 275 ? 0.290 -41.670 -26.387 1.00 29.67 275 PRO A O 1
ATOM 2228 N N . LYS A 1 276 ? 2.476 -42.010 -26.005 1.00 27.30 276 LYS A N 1
ATOM 2229 C CA . LYS A 1 276 ? 2.758 -42.682 -27.275 1.00 27.30 276 LYS A CA 1
ATOM 2230 C C . LYS A 1 276 ? 2.172 -44.096 -27.216 1.00 27.30 276 LYS A C 1
ATOM 2232 O O . LYS A 1 276 ? 2.725 -44.983 -26.564 1.00 27.30 276 LYS A O 1
ATOM 2237 N N . VAL A 1 277 ? 1.030 -44.286 -27.875 1.00 28.70 277 VAL A N 1
ATOM 2238 C CA . VAL A 1 277 ? 0.437 -45.599 -28.154 1.00 28.70 277 VAL A CA 1
ATOM 2239 C C . VAL A 1 277 ? 1.487 -46.468 -28.848 1.00 28.70 277 VAL A C 1
ATOM 2241 O O . VAL A 1 277 ? 2.045 -46.095 -29.879 1.00 28.70 277 VAL A O 1
ATOM 2244 N N . ARG A 1 278 ? 1.780 -47.621 -28.241 1.00 26.83 278 ARG A N 1
ATOM 2245 C CA . ARG A 1 278 ? 2.635 -48.666 -28.805 1.00 26.83 278 ARG A CA 1
ATOM 2246 C C . ARG A 1 278 ? 1.825 -49.446 -29.838 1.00 26.83 278 ARG A C 1
ATOM 2248 O O . ARG A 1 278 ? 0.849 -50.090 -29.469 1.00 26.83 278 ARG A O 1
ATOM 2255 N N . VAL A 1 279 ? 2.262 -49.435 -31.093 1.00 28.17 279 VAL A N 1
ATOM 2256 C CA . VAL A 1 279 ? 1.954 -50.507 -32.045 1.00 28.17 279 VAL A CA 1
ATOM 2257 C C . VAL A 1 279 ? 3.278 -51.009 -32.599 1.00 28.17 279 VAL A C 1
ATOM 2259 O O . VAL A 1 279 ? 4.056 -50.263 -33.187 1.00 28.17 279 VAL A O 1
ATOM 2262 N N . SER A 1 280 ? 3.538 -52.273 -32.309 1.00 29.89 280 SER A N 1
ATOM 2263 C CA . SER A 1 280 ? 4.632 -53.094 -32.803 1.00 29.89 280 SER A CA 1
ATOM 2264 C C . SER A 1 280 ? 4.307 -53.626 -34.196 1.00 29.89 280 SER A C 1
ATOM 2266 O O . SER A 1 280 ? 3.282 -54.285 -34.344 1.00 29.89 280 SER A O 1
ATOM 2268 N N . THR A 1 281 ? 5.204 -53.408 -35.163 1.00 29.69 281 THR A N 1
ATOM 2269 C CA . THR A 1 281 ? 5.471 -54.377 -36.242 1.00 29.69 281 THR A CA 1
ATOM 2270 C C . THR A 1 281 ? 6.850 -54.155 -36.870 1.00 29.69 281 THR A C 1
ATOM 2272 O O . THR A 1 281 ? 7.337 -53.029 -36.955 1.00 29.69 281 THR A O 1
ATOM 2275 N N . ASP A 1 282 ? 7.429 -55.287 -37.244 1.00 28.91 282 ASP A N 1
ATOM 2276 C CA . ASP A 1 282 ? 8.800 -55.644 -37.598 1.00 28.91 282 ASP A CA 1
ATOM 2277 C C . ASP A 1 282 ? 9.498 -54.972 -38.803 1.00 28.91 282 ASP A C 1
ATOM 2279 O O . ASP A 1 282 ? 8.886 -54.564 -39.784 1.00 28.91 282 ASP A O 1
ATOM 2283 N N . GLU A 1 283 ? 10.833 -54.978 -38.671 1.00 30.84 283 GLU A N 1
ATOM 2284 C CA . GLU A 1 283 ? 11.899 -55.302 -39.642 1.00 30.84 283 GLU A CA 1
ATOM 2285 C C . GLU A 1 283 ? 12.135 -54.499 -40.950 1.00 30.84 283 GLU A C 1
ATOM 2287 O O . GLU A 1 283 ? 11.454 -54.624 -41.959 1.00 30.84 283 GLU A O 1
ATOM 2292 N N . ASN A 1 284 ? 13.304 -53.835 -40.935 1.00 29.72 284 ASN A N 1
ATOM 2293 C CA . ASN A 1 284 ? 14.402 -53.889 -41.917 1.00 29.72 284 ASN A CA 1
ATOM 2294 C C . ASN A 1 284 ? 14.225 -53.276 -43.328 1.00 29.72 284 ASN A C 1
ATOM 2296 O O . ASN A 1 284 ? 13.670 -53.883 -44.237 1.00 29.72 284 ASN A O 1
ATOM 2300 N N . SER A 1 285 ? 14.871 -52.129 -43.570 1.00 29.83 285 SER A N 1
ATOM 2301 C CA . SER A 1 285 ? 15.849 -51.901 -44.662 1.00 29.83 285 SER A CA 1
ATOM 2302 C C . SER A 1 285 ? 16.150 -50.404 -44.819 1.00 29.83 285 SER A C 1
ATOM 2304 O O . SER A 1 285 ? 15.292 -49.547 -44.623 1.00 29.83 285 SER A O 1
ATOM 2306 N N . GLY A 1 286 ? 17.415 -50.086 -45.098 1.00 33.38 286 GLY A N 1
ATOM 2307 C CA . GLY A 1 286 ? 17.918 -48.719 -45.133 1.00 33.38 286 GLY A CA 1
ATOM 2308 C C . GLY A 1 286 ? 17.483 -47.917 -46.356 1.00 33.38 286 GLY A C 1
ATOM 2309 O O . GLY A 1 286 ? 17.383 -48.446 -47.457 1.00 33.38 286 GLY A O 1
ATOM 2310 N N . PHE A 1 287 ? 17.347 -46.607 -46.164 1.00 28.72 287 PHE A N 1
ATOM 2311 C CA . PHE A 1 287 ? 17.604 -45.611 -47.198 1.00 28.72 287 PHE A CA 1
ATOM 2312 C C . PHE A 1 287 ? 17.887 -44.250 -46.549 1.00 28.72 287 PHE A C 1
ATOM 2314 O O . PHE A 1 287 ? 17.234 -43.848 -45.587 1.00 28.72 287 PHE A O 1
ATOM 2321 N N . LEU A 1 288 ? 18.893 -43.559 -47.082 1.00 40.28 288 LEU A N 1
ATOM 2322 C CA . LEU A 1 288 ? 19.257 -42.187 -46.751 1.00 40.28 288 LEU A CA 1
ATOM 2323 C C . LEU A 1 288 ? 18.082 -41.260 -47.073 1.00 40.28 288 LEU A C 1
ATOM 2325 O O . LEU A 1 288 ? 17.620 -41.211 -48.209 1.00 40.28 288 LEU A O 1
ATOM 2329 N N . SER A 1 289 ? 17.617 -40.477 -46.107 1.00 33.38 289 SER A N 1
ATOM 2330 C CA . SER A 1 289 ? 16.771 -39.321 -46.397 1.00 33.38 289 SER A CA 1
ATOM 2331 C C . SER A 1 289 ? 17.104 -38.189 -45.446 1.00 33.38 289 SER A C 1
ATOM 2333 O O . SER A 1 289 ? 16.763 -38.172 -44.268 1.00 33.38 289 SER A O 1
ATOM 2335 N N . GLN A 1 290 ? 17.847 -37.266 -46.038 1.00 41.81 290 GLN A N 1
ATOM 2336 C CA . GLN A 1 290 ? 18.037 -35.880 -45.674 1.00 41.81 290 GLN A CA 1
ATOM 2337 C C . GLN A 1 290 ? 16.668 -35.262 -45.344 1.00 41.81 290 GLN A C 1
ATOM 2339 O O . GLN A 1 290 ? 15.879 -34.950 -46.231 1.00 41.81 290 GLN A O 1
ATOM 2344 N N . GLY A 1 291 ? 16.368 -35.154 -44.054 1.00 26.84 291 GLY A N 1
ATOM 2345 C CA . GLY A 1 291 ? 15.197 -34.466 -43.533 1.00 26.84 291 GLY A CA 1
ATOM 2346 C C . GLY A 1 291 ? 15.680 -33.400 -42.568 1.00 26.84 291 GLY A C 1
ATOM 2347 O O . GLY A 1 291 ? 16.313 -33.726 -41.568 1.00 26.84 291 GLY A O 1
ATOM 2348 N N . ASN A 1 292 ? 15.434 -32.135 -42.911 1.00 34.44 292 ASN A N 1
ATOM 2349 C CA . ASN A 1 292 ? 15.656 -30.977 -42.048 1.00 34.44 292 ASN A CA 1
ATOM 2350 C C . ASN A 1 292 ? 15.249 -31.290 -40.598 1.00 34.44 292 ASN A C 1
ATOM 2352 O O . ASN A 1 292 ? 14.112 -31.732 -40.399 1.00 34.44 292 ASN A O 1
ATOM 2356 N N . PRO A 1 293 ? 16.068 -30.970 -39.577 1.00 36.94 293 PRO A N 1
ATOM 2357 C CA . PRO A 1 293 ? 15.486 -30.690 -38.285 1.00 36.94 293 PRO A CA 1
ATOM 2358 C C . PRO A 1 293 ? 14.735 -29.373 -38.480 1.00 36.94 293 PRO A C 1
ATOM 2360 O O . PRO A 1 293 ? 15.324 -28.296 -38.562 1.00 36.94 293 PRO A O 1
ATOM 2363 N N . ALA A 1 294 ? 13.423 -29.472 -38.682 1.00 32.66 294 ALA A N 1
ATOM 2364 C CA . ALA A 1 294 ? 12.533 -28.352 -38.465 1.00 32.66 294 ALA A CA 1
ATOM 2365 C C . ALA A 1 294 ? 12.821 -27.863 -37.049 1.00 32.66 294 ALA A C 1
ATOM 2367 O O . ALA A 1 294 ? 12.531 -28.588 -36.104 1.00 32.66 294 ALA A O 1
ATOM 2368 N N . SER A 1 295 ? 13.491 -26.710 -36.966 1.00 37.91 295 SER A N 1
ATOM 2369 C CA . SER A 1 295 ? 13.609 -25.841 -35.801 1.00 37.91 295 SER A CA 1
ATOM 2370 C C . SER A 1 295 ? 13.133 -26.505 -34.508 1.00 37.91 295 SER A C 1
ATOM 2372 O O . SER A 1 295 ? 12.011 -26.265 -34.054 1.00 37.91 295 SER A O 1
ATOM 2374 N N . GLU A 1 296 ? 14.003 -27.296 -33.875 1.00 33.94 296 GLU A N 1
ATOM 2375 C CA . GLU A 1 296 ? 14.101 -27.133 -32.432 1.00 33.94 296 GLU A CA 1
ATOM 2376 C C . GLU A 1 296 ? 14.341 -25.636 -32.279 1.00 33.94 296 GLU A C 1
ATOM 2378 O O . GLU A 1 296 ? 15.369 -25.128 -32.730 1.00 33.94 296 GLU A O 1
ATOM 2383 N N . MET A 1 297 ? 13.315 -24.901 -31.842 1.00 40.38 297 MET A N 1
ATOM 2384 C CA . MET A 1 297 ? 13.486 -23.548 -31.347 1.00 40.38 297 MET A CA 1
ATOM 2385 C C . MET A 1 297 ? 14.563 -23.695 -30.284 1.00 40.38 297 MET A C 1
ATOM 2387 O O . MET A 1 297 ? 14.285 -24.160 -29.181 1.00 40.38 297 MET A O 1
ATOM 2391 N N . SER A 1 298 ? 15.815 -23.459 -30.672 1.00 44.03 298 SER A N 1
ATOM 2392 C CA . SER A 1 298 ? 16.921 -23.341 -29.751 1.00 44.03 298 SER A CA 1
ATOM 2393 C C . SER A 1 298 ? 16.470 -22.230 -28.831 1.00 44.03 298 SER A C 1
ATOM 2395 O O . SER A 1 298 ? 16.414 -21.088 -29.286 1.00 44.03 298 SER A O 1
ATOM 2397 N N . LEU A 1 299 ? 16.024 -22.603 -27.629 1.00 50.22 299 LEU A N 1
ATOM 2398 C CA . LEU A 1 299 ? 15.734 -21.676 -26.547 1.00 50.22 299 LEU A CA 1
ATOM 2399 C C . LEU A 1 299 ? 16.879 -20.679 -26.578 1.00 50.22 299 LEU A C 1
ATOM 2401 O O . LEU A 1 299 ? 18.045 -21.079 -26.444 1.00 50.22 299 LEU A O 1
ATOM 2405 N N . ASP A 1 300 ? 16.560 -19.439 -26.942 1.00 62.47 300 ASP A N 1
ATOM 2406 C CA . ASP A 1 300 ? 17.586 -18.424 -27.009 1.00 62.47 300 ASP A CA 1
ATOM 2407 C C . ASP A 1 300 ? 18.112 -18.353 -25.580 1.00 62.47 300 ASP A C 1
ATOM 2409 O O . ASP A 1 300 ? 17.331 -18.320 -24.629 1.00 62.47 300 ASP A O 1
ATOM 2413 N N . GLY A 1 301 ? 19.426 -18.441 -25.374 1.00 69.31 301 GLY A N 1
ATOM 2414 C CA . GLY A 1 301 ? 19.953 -18.525 -24.005 1.00 69.31 301 GLY A CA 1
ATOM 2415 C C . GLY A 1 301 ? 19.544 -17.313 -23.151 1.00 69.31 301 GLY A C 1
ATOM 2416 O O . GLY A 1 301 ? 19.652 -17.346 -21.927 1.00 69.31 301 GLY A O 1
ATOM 2417 N N . TRP A 1 302 ? 19.054 -16.266 -23.816 1.00 78.88 302 TRP A N 1
ATOM 2418 C CA . TRP A 1 302 ? 18.505 -15.019 -23.311 1.00 78.88 302 TRP A CA 1
ATOM 2419 C C . TRP A 1 302 ? 17.025 -15.068 -22.889 1.00 78.88 302 TRP A C 1
ATOM 2421 O O . TRP A 1 302 ? 16.549 -14.083 -22.332 1.00 78.88 302 TRP A O 1
ATOM 2431 N N . ASP A 1 303 ? 16.317 -16.194 -23.036 1.00 78.12 303 ASP A N 1
ATOM 2432 C CA . ASP A 1 303 ? 14.928 -16.371 -22.558 1.00 78.12 303 ASP A CA 1
ATOM 2433 C C . ASP A 1 303 ? 14.789 -16.182 -21.031 1.00 78.12 303 ASP A C 1
ATOM 2435 O O . ASP A 1 303 ? 13.690 -16.019 -20.507 1.00 78.12 303 ASP A O 1
ATOM 2439 N N . GLY A 1 304 ? 15.910 -16.197 -20.302 1.00 78.75 304 GLY A N 1
ATOM 2440 C CA . GLY A 1 304 ? 15.962 -15.918 -18.870 1.00 78.75 304 GLY A CA 1
ATOM 2441 C C . GLY A 1 304 ? 16.054 -14.437 -18.494 1.00 78.75 304 GLY A C 1
ATOM 2442 O O . GLY A 1 304 ? 15.951 -14.144 -17.308 1.00 78.75 304 GLY A O 1
ATOM 2443 N N . ILE A 1 305 ? 16.273 -13.503 -19.429 1.00 86.81 305 ILE A N 1
ATOM 2444 C CA . ILE A 1 305 ? 16.414 -12.080 -19.080 1.00 86.81 305 ILE A CA 1
ATOM 2445 C C . ILE A 1 305 ? 15.130 -11.589 -18.396 1.00 86.81 305 ILE A C 1
ATOM 2447 O O . ILE A 1 305 ? 14.040 -11.674 -18.960 1.00 86.81 305 ILE A O 1
ATOM 2451 N N . ALA A 1 306 ? 15.275 -11.008 -17.208 1.00 88.81 306 ALA A N 1
ATOM 2452 C CA . ALA A 1 306 ? 14.182 -10.418 -16.450 1.00 88.81 306 ALA A CA 1
ATOM 2453 C C . ALA A 1 306 ? 14.482 -8.957 -16.103 1.00 88.81 306 ALA A C 1
ATOM 2455 O O . ALA A 1 306 ? 15.638 -8.551 -15.967 1.00 88.81 306 ALA A O 1
ATOM 2456 N N . LEU A 1 307 ? 13.428 -8.164 -15.934 1.00 91.31 307 LEU A N 1
ATOM 2457 C CA . LEU A 1 307 ? 13.518 -6.847 -15.311 1.00 91.31 307 LEU A CA 1
ATOM 2458 C C . LEU A 1 307 ? 13.199 -6.983 -13.822 1.00 91.31 307 LEU A C 1
ATOM 2460 O O . LEU A 1 307 ? 12.277 -7.694 -13.437 1.00 91.31 307 LEU A O 1
ATOM 2464 N N . GLU A 1 308 ? 13.949 -6.272 -12.992 1.00 91.19 308 GLU A N 1
ATOM 2465 C CA . GLU A 1 308 ? 13.707 -6.125 -11.561 1.00 91.19 308 GLU A CA 1
ATOM 2466 C C . GLU A 1 308 ? 13.376 -4.660 -11.262 1.00 91.19 308 GLU A C 1
ATOM 2468 O O . GLU A 1 308 ? 13.954 -3.744 -11.856 1.00 91.19 308 GLU A O 1
ATOM 2473 N N . TYR A 1 309 ? 12.424 -4.440 -10.354 1.00 91.69 309 TYR A N 1
ATOM 2474 C CA . TYR A 1 309 ? 12.015 -3.109 -9.923 1.00 91.69 309 TYR A CA 1
ATOM 2475 C C . TYR A 1 309 ? 12.242 -2.925 -8.425 1.00 91.69 309 TYR A C 1
ATOM 2477 O O . TYR A 1 309 ? 11.586 -3.563 -7.602 1.00 91.69 309 TYR A O 1
ATOM 2485 N N . ASN A 1 310 ? 13.144 -2.011 -8.071 1.00 89.38 310 ASN A N 1
ATOM 2486 C CA . ASN A 1 310 ? 13.489 -1.713 -6.685 1.00 89.38 310 ASN A CA 1
ATOM 2487 C C . ASN A 1 310 ? 12.495 -0.720 -6.068 1.00 89.38 310 ASN A C 1
ATOM 2489 O O . ASN A 1 310 ? 12.490 0.482 -6.368 1.00 89.38 310 ASN A O 1
ATOM 2493 N N . VAL A 1 311 ? 11.659 -1.241 -5.173 1.00 87.44 311 VAL A N 1
ATOM 2494 C CA . VAL A 1 311 ? 10.650 -0.487 -4.429 1.00 87.44 311 VAL A CA 1
ATOM 2495 C C . VAL A 1 311 ? 11.138 -0.251 -3.007 1.00 87.44 311 VAL A C 1
ATOM 2497 O O . VAL A 1 311 ? 11.463 -1.209 -2.309 1.00 87.44 311 VAL A O 1
ATOM 2500 N N . ASP A 1 312 ? 11.118 1.004 -2.563 1.00 87.00 312 ASP A N 1
ATOM 2501 C CA . ASP A 1 312 ? 11.441 1.361 -1.179 1.00 87.00 312 ASP A CA 1
ATOM 2502 C C . ASP A 1 312 ? 10.175 1.415 -0.311 1.00 87.00 312 ASP A C 1
ATOM 2504 O O . ASP A 1 312 ? 9.044 1.539 -0.801 1.00 87.00 312 ASP A O 1
ATOM 2508 N N . TRP A 1 313 ? 10.357 1.371 1.007 1.00 85.44 313 TRP A N 1
ATOM 2509 C CA . TRP A 1 313 ? 9.297 1.712 1.953 1.00 85.44 313 TRP A CA 1
ATOM 2510 C C . TRP A 1 313 ? 8.765 3.127 1.652 1.00 85.44 313 TRP A C 1
ATOM 2512 O O . TRP A 1 313 ? 9.572 4.031 1.411 1.00 85.44 313 TRP A O 1
ATOM 2522 N N . PRO A 1 314 ? 7.439 3.377 1.664 1.00 88.00 314 PRO A N 1
ATOM 2523 C CA . PRO A 1 314 ? 6.328 2.549 2.162 1.00 88.00 314 PRO A CA 1
ATOM 2524 C C . PRO A 1 314 ? 5.649 1.670 1.101 1.00 88.00 314 PRO A C 1
ATOM 2526 O O . PRO A 1 314 ? 4.702 0.949 1.405 1.00 88.00 314 PRO A O 1
ATOM 2529 N N . LEU A 1 315 ? 6.079 1.727 -0.156 1.00 88.50 315 LEU A N 1
ATOM 2530 C CA . LEU A 1 315 ? 5.384 1.061 -1.262 1.00 88.50 315 LEU A CA 1
ATOM 2531 C C . LEU A 1 315 ? 5.477 -0.471 -1.186 1.00 88.50 315 LEU A C 1
ATOM 2533 O O . LEU A 1 315 ? 4.590 -1.169 -1.677 1.00 88.50 315 LEU A O 1
ATOM 2537 N N . GLN A 1 316 ? 6.488 -0.988 -0.488 1.00 87.69 316 GLN A N 1
ATOM 2538 C CA . GLN A 1 316 ? 6.638 -2.407 -0.145 1.00 87.69 316 GLN A CA 1
ATOM 2539 C C . GLN A 1 316 ? 5.467 -2.967 0.686 1.00 87.69 316 GLN A C 1
ATOM 2541 O O . GLN A 1 316 ? 5.288 -4.178 0.732 1.00 87.69 316 GLN A O 1
ATOM 2546 N N . LEU A 1 317 ? 4.642 -2.115 1.312 1.00 84.81 317 LEU A N 1
ATOM 2547 C CA . LEU A 1 317 ? 3.397 -2.532 1.979 1.00 84.81 317 LEU A CA 1
ATOM 2548 C C . LEU A 1 317 ? 2.335 -3.055 0.992 1.00 84.81 317 LEU A C 1
ATOM 2550 O O . LEU A 1 317 ? 1.370 -3.692 1.418 1.00 84.81 317 LEU A O 1
ATOM 2554 N N . PHE A 1 318 ? 2.485 -2.735 -0.299 1.00 83.19 318 PHE A N 1
ATOM 2555 C CA . PHE A 1 318 ? 1.556 -3.085 -1.378 1.00 83.19 318 PHE A CA 1
ATOM 2556 C C . PHE A 1 318 ? 2.224 -3.938 -2.459 1.00 83.19 318 PHE A C 1
ATOM 2558 O O . PHE A 1 318 ? 1.627 -4.902 -2.938 1.00 83.19 318 PHE A O 1
ATOM 2565 N N . PHE A 1 319 ? 3.455 -3.597 -2.846 1.00 83.75 319 PHE A N 1
ATOM 2566 C CA . PHE A 1 319 ? 4.245 -4.381 -3.792 1.00 83.75 319 PHE A CA 1
ATOM 2567 C C . PHE A 1 319 ? 5.052 -5.435 -3.045 1.00 83.75 319 PHE A C 1
ATOM 2569 O O . PHE A 1 319 ? 6.201 -5.210 -2.663 1.00 83.75 319 PHE A O 1
ATOM 2576 N N . THR A 1 320 ? 4.437 -6.596 -2.837 1.00 81.12 320 THR A N 1
ATOM 2577 C CA . THR A 1 320 ? 5.165 -7.774 -2.369 1.00 81.12 320 THR A CA 1
ATOM 2578 C C . THR A 1 320 ? 6.013 -8.358 -3.498 1.00 81.12 320 THR A C 1
ATOM 2580 O O . THR A 1 320 ? 5.735 -8.153 -4.683 1.00 81.12 320 THR A O 1
ATOM 2583 N N . GLN A 1 321 ? 7.027 -9.145 -3.138 1.00 75.38 321 GLN A N 1
ATOM 2584 C CA . GLN A 1 321 ? 7.833 -9.889 -4.113 1.00 75.38 321 GLN A CA 1
ATOM 2585 C C . GLN A 1 321 ? 6.965 -10.814 -4.987 1.00 75.38 321 GLN A C 1
ATOM 2587 O O . GLN A 1 321 ? 7.203 -10.954 -6.184 1.00 75.38 321 GLN A O 1
ATOM 2592 N N . ASP A 1 322 ? 5.880 -11.360 -4.433 1.00 76.81 322 ASP A N 1
ATOM 2593 C CA . ASP A 1 322 ? 4.910 -12.175 -5.178 1.00 76.81 322 ASP A CA 1
ATOM 2594 C C . ASP A 1 322 ? 4.124 -11.386 -6.236 1.00 76.81 322 ASP A C 1
ATOM 2596 O O . ASP A 1 322 ? 3.593 -11.973 -7.177 1.00 76.81 322 ASP A O 1
ATOM 2600 N N . VAL A 1 323 ? 3.976 -10.069 -6.066 1.00 82.50 323 VAL A N 1
ATOM 2601 C CA . VAL A 1 323 ? 3.313 -9.201 -7.050 1.00 82.50 323 VAL A CA 1
ATOM 2602 C C . VAL A 1 323 ? 4.296 -8.784 -8.138 1.00 82.50 323 VAL A C 1
ATOM 2604 O O . VAL A 1 323 ? 3.914 -8.764 -9.300 1.00 82.50 323 VAL A O 1
ATOM 2607 N N . LEU A 1 324 ? 5.546 -8.477 -7.777 1.00 82.19 324 LEU A N 1
ATOM 2608 C CA . LEU A 1 324 ? 6.579 -8.054 -8.732 1.00 82.19 324 LEU A CA 1
ATOM 2609 C C . LEU A 1 324 ? 7.149 -9.207 -9.573 1.00 82.19 324 LEU A C 1
ATOM 2611 O O . LEU A 1 324 ? 7.704 -8.959 -10.636 1.00 82.19 324 LEU A O 1
ATOM 2615 N N . SER A 1 325 ? 7.019 -10.451 -9.109 1.00 80.19 325 SER A N 1
ATOM 2616 C CA . SER A 1 325 ? 7.460 -11.650 -9.840 1.00 80.19 325 SER A CA 1
ATOM 2617 C C . SER A 1 325 ? 6.460 -12.167 -10.882 1.00 80.19 325 SER A C 1
ATOM 2619 O O . SER A 1 325 ? 6.769 -13.136 -11.577 1.00 80.19 325 SER A O 1
ATOM 2621 N N . LYS A 1 326 ? 5.270 -11.562 -10.979 1.00 76.69 326 LYS A N 1
ATOM 2622 C CA . LYS A 1 326 ? 4.211 -11.936 -11.929 1.00 76.69 326 LYS A CA 1
ATOM 2623 C C . LYS A 1 326 ? 4.265 -11.107 -13.200 1.00 76.69 326 LYS A C 1
ATOM 2625 O O . LYS A 1 326 ? 4.014 -11.705 -14.267 1.00 76.69 326 LYS A O 1
#

Organism: NCBI:txid261450

InterPro domains:
  IPR007259 Gamma-tubulin complex component protein [PTHR19302] (1-326)
  IPR040457 Gamma tubulin complex component, C-terminal [PF04130] (191-326)
  IPR041470 Gamma tubulin complex component protein, N-terminal [PF17681] (2-186)
  IPR042241 Gamma tubulin complex component, C-terminal domain superfamily [G3DSA:1.20.120.1900] (191-326)

pLDDT: mean 72.87, std 25.66, range [23.55, 97.94]

Foldseek 3Di:
DLVQLLCQQLALDHDCPPVLDQKAFPVVDPPDDDDPVVCVQVVVQPDDPLSVLLCCLPHGMDGRVVNDDPLDDPVLVVLSRLNSNLNNCLQDPRPPDDQDPPPPDDDPDDDDDDDDDDDDDDDDDDDDDDPPDDDDPRLQDPVNSVVLNVLSVVCVPDPDHDSVSSSVSSVVSSVSSVVSSCCVVCVRVVVVLVVVVCCVPVVVVLVQLVVQLCVQCVVVLVDQADLVCNQVSSQVSNVVSCVVRPDPPSPQVVQKGKDAPRPDDDPDDPPPDDDDDDDDDDDDDDDDDDDDPPDPVPCRSCVRIDMGGHDDPPCCSPDPPVNRVD

Secondary structure (DSSP, 8-state):
-HHHHHHHHHH-----TTS-SSEEEGGGS-TT---HHHHHHHHT--S-SHHHHHHIIIIIEEE-GGGS-TTS-HHHHHHHHHHHHHHHHHHS--TT------------------------------------------SS-HHHHHHHHHHHHHHHH-SS--HHHHHHHHHHHHHHHHHHHHIIIIIIS-HHHHHHHHHHHTT---HHHHHHHHHHHHHHHTS---TTTHHHHHHHHHHHHHHHHS-TT-TTGGGEEEE---S-S-----------------------------------GGGG-EEEE-PPTTGGGT--HHHHT-

Radius of gyration: 30.08 Å; chains: 1; bounding box: 53×111×78 Å

Sequence (326 aa):
MYHQLASWMVYGILQDQYGEFFIRRQEDMGVENAPFSLEMIAKSVQKSPEDASLTDWHLGFHIYLDMLPDYIHMRVAESVLFSGKAIRVLRNPSPAFKCQDVVSHHQFSRETHKIQGFTGRFALQKEPSVDKKMIGEELLPQPEADKIDAMLQELTESSEFRKRSFEYVVDSIRAIAASHLWQLVVVRADLNGHLKALKDYFLLAKGDFFQCFLEESRHLMRLPPRQSTAESDLMVPFQLAAIKTISDEDKYFSRVSLRMPSFGITMASTQMSLPKVRVSTDENSGFLSQGNPASEMSLDGWDGIALEYNVDWPLQLFFTQDVLSK